Protein AF-A0A1V5R6R6-F1 (afdb_monomer)

Secondary structure (DSSP, 8-state):
---HHHHHHHHHHHHHHHHHHHHS-TTSHHHHHHHHHHHHHHHHHHTTSSSEEEEEETTEEEETTEE--S-HHHHHHHHHHHHHTT--EEEE-TT--HHHHHHHHHHHHS-HHHHHHTT-HHHHS-TTSSEEEEPP---GGG-SPPP----------------GGGTS------------PPPP---------PPPPP-------------------------------

Foldseek 3Di:
DDDLVLVLVLLVLLLQLLVCVLVDPCPPPSNLVSLVSSVVSCQVVQVVPPWWKWFDDPLFIDTPNDTRDPDSVSRSVVNVLCVQLQFRIKIAGPPDDSVNSSLVSVLSNDHNVVCVVCVHQCNSAPPPDRMDTHHDDDPPPPPPPPDDDDDDDDDDDDDPPPPVDVPPDDPPDDDDDDDDDDDDDDPDPDDPPPPDDDPDDPDDDDDDDDDDDDDDDDDDDDDDDDDDD

Radius of gyration: 32.98 Å; Cα contacts (8 Å, |Δi|>4): 202; chains: 1; bounding box: 47×99×92 Å

Mean predicted aligned error: 18.59 Å

Structure (mmCIF, N/CA/C/O backbone):
data_AF-A0A1V5R6R6-F1
#
_entry.id   AF-A0A1V5R6R6-F1
#
loop_
_atom_site.group_PDB
_atom_site.id
_atom_site.type_symbol
_atom_site.label_atom_id
_atom_site.label_alt_id
_atom_site.label_comp_id
_atom_site.label_asym_id
_atom_site.label_entity_id
_atom_site.label_seq_id
_atom_site.pdbx_PDB_ins_code
_atom_site.Cartn_x
_atom_site.Cartn_y
_atom_site.Cartn_z
_atom_site.occupancy
_atom_site.B_iso_or_equiv
_atom_site.auth_seq_id
_atom_site.auth_comp_id
_atom_site.auth_asym_id
_atom_site.auth_atom_id
_atom_site.pdbx_PDB_model_num
ATOM 1 N N . MET A 1 1 ? -14.117 0.750 15.640 1.00 71.25 1 MET A N 1
ATOM 2 C CA . MET A 1 1 ? -14.483 0.659 14.213 1.00 71.25 1 MET A CA 1
ATOM 3 C C . MET A 1 1 ? -13.846 1.848 13.525 1.00 71.25 1 MET A C 1
ATOM 5 O O . MET A 1 1 ? -14.072 2.963 13.986 1.00 71.25 1 MET A O 1
ATOM 9 N N . LEU A 1 2 ? -12.995 1.615 12.527 1.00 85.25 2 LEU A N 1
ATOM 10 C CA . LEU A 1 2 ? -12.256 2.688 11.861 1.00 85.25 2 LEU A CA 1
ATOM 11 C C . LEU A 1 2 ? -13.192 3.633 11.097 1.00 85.25 2 LEU A C 1
ATOM 13 O O . LEU A 1 2 ? -14.168 3.209 10.474 1.00 85.25 2 LEU A O 1
ATOM 17 N N . ASP A 1 3 ? -12.877 4.923 11.153 1.00 88.19 3 ASP A N 1
ATOM 18 C CA . ASP A 1 3 ? -13.583 5.958 10.408 1.00 88.19 3 ASP A CA 1
ATOM 19 C C . ASP A 1 3 ? -13.219 5.916 8.908 1.00 88.19 3 ASP A C 1
ATOM 21 O O . ASP A 1 3 ? -12.055 5.760 8.526 1.00 88.19 3 ASP A O 1
ATOM 25 N N . SER A 1 4 ? -14.224 6.069 8.040 1.00 87.25 4 SER A N 1
ATOM 26 C CA . SER A 1 4 ? -14.059 5.953 6.584 1.00 87.25 4 SER A CA 1
ATOM 27 C C . SER A 1 4 ? -13.239 7.093 5.972 1.00 87.25 4 SER A C 1
ATOM 29 O O . SER A 1 4 ? -12.570 6.886 4.956 1.00 87.25 4 SER A O 1
ATOM 31 N N . LYS A 1 5 ? -13.237 8.284 6.584 1.00 89.88 5 LYS A N 1
ATOM 32 C CA . LYS A 1 5 ? -12.403 9.410 6.147 1.00 89.88 5 LYS A CA 1
ATOM 33 C C . LYS A 1 5 ? -10.935 9.129 6.454 1.00 89.88 5 LYS A C 1
ATOM 35 O O . LYS A 1 5 ? -10.085 9.364 5.599 1.00 89.88 5 LYS A O 1
ATOM 40 N N . SER A 1 6 ? -10.641 8.556 7.618 1.00 91.75 6 SER A N 1
ATOM 41 C CA . SER A 1 6 ? -9.280 8.146 7.974 1.00 91.75 6 SER A CA 1
ATOM 42 C C . SER A 1 6 ? -8.740 7.037 7.061 1.00 91.75 6 SER A C 1
ATOM 44 O O . SER A 1 6 ? -7.600 7.116 6.613 1.00 91.75 6 SER A O 1
ATOM 46 N N . LEU A 1 7 ? -9.570 6.047 6.712 1.00 91.75 7 LEU A N 1
ATOM 47 C CA . LEU A 1 7 ? -9.210 4.999 5.743 1.00 91.75 7 LEU A CA 1
ATOM 48 C C . LEU A 1 7 ? -8.997 5.549 4.327 1.00 91.75 7 LEU A C 1
ATOM 50 O O . LEU A 1 7 ? -8.079 5.129 3.629 1.00 91.75 7 LEU A O 1
ATOM 54 N N . THR A 1 8 ? -9.815 6.513 3.903 1.00 92.25 8 THR A N 1
ATOM 55 C CA . THR A 1 8 ? -9.606 7.197 2.619 1.00 92.25 8 THR A CA 1
ATOM 56 C C . THR A 1 8 ? -8.271 7.941 2.618 1.00 92.25 8 THR A C 1
ATOM 58 O O . THR A 1 8 ? -7.494 7.784 1.680 1.00 92.25 8 THR A O 1
ATOM 61 N N . SER A 1 9 ? -7.976 8.688 3.687 1.00 92.94 9 SER A N 1
ATOM 62 C CA . SER A 1 9 ? -6.706 9.407 3.844 1.00 92.94 9 SER A CA 1
ATOM 63 C C . SER A 1 9 ? -5.507 8.459 3.747 1.00 92.94 9 SER A C 1
ATOM 65 O O . SER A 1 9 ? -4.536 8.757 3.054 1.00 92.94 9 SER A O 1
ATOM 67 N N . LEU A 1 10 ? -5.597 7.267 4.349 1.00 94.06 10 LEU A N 1
ATOM 68 C CA . LEU A 1 10 ? -4.575 6.230 4.200 1.00 94.06 10 LEU A CA 1
ATOM 69 C C . LEU A 1 10 ? -4.355 5.849 2.728 1.00 94.06 10 LEU A C 1
ATOM 71 O O . LEU A 1 10 ? -3.216 5.831 2.267 1.00 94.06 10 LEU A O 1
ATOM 75 N N . VAL A 1 11 ? -5.426 5.564 1.982 1.00 93.38 11 VAL A N 1
ATOM 76 C CA . VAL A 1 11 ? -5.328 5.200 0.557 1.00 93.38 11 VAL A CA 1
ATOM 77 C C . VAL A 1 11 ? -4.710 6.332 -0.268 1.00 93.38 11 VAL A C 1
ATOM 79 O O . VAL A 1 11 ? -3.901 6.075 -1.159 1.00 93.38 11 VAL A O 1
ATOM 82 N N . GLU A 1 12 ? -5.033 7.587 0.040 1.00 93.81 12 GLU A N 1
ATOM 83 C CA . GLU A 1 12 ? -4.418 8.750 -0.605 1.00 93.81 12 GLU A CA 1
ATOM 84 C C . GLU A 1 12 ? -2.915 8.841 -0.327 1.00 93.81 12 GLU A C 1
ATOM 86 O O . GLU A 1 12 ? -2.142 9.073 -1.261 1.00 93.81 12 GLU A O 1
ATOM 91 N N . GLN A 1 13 ? -2.485 8.622 0.921 1.00 94.44 13 GLN A N 1
ATOM 92 C CA . GLN A 1 13 ? -1.060 8.622 1.263 1.00 94.44 13 GLN A CA 1
ATOM 93 C C . GLN A 1 13 ? -0.317 7.460 0.596 1.00 94.44 13 GLN A C 1
ATOM 95 O O . GLN A 1 13 ? 0.754 7.676 0.031 1.00 94.44 13 GLN A O 1
ATOM 100 N N . LEU A 1 14 ? -0.898 6.255 0.582 1.00 93.38 14 LEU A N 1
ATOM 101 C CA . LEU A 1 14 ? -0.326 5.097 -0.115 1.00 93.38 14 LEU A CA 1
ATOM 102 C C . LEU A 1 14 ? -0.170 5.369 -1.614 1.00 93.38 14 LEU A C 1
ATOM 104 O O . LEU A 1 14 ? 0.896 5.136 -2.178 1.00 93.38 14 LEU A O 1
ATOM 108 N N . HIS A 1 15 ? -1.197 5.924 -2.257 1.00 92.88 15 HIS A N 1
ATOM 109 C CA . HIS A 1 15 ? -1.129 6.291 -3.669 1.00 92.88 15 HIS A CA 1
ATOM 110 C C . HIS A 1 15 ? -0.077 7.379 -3.933 1.00 92.88 15 HIS A C 1
ATOM 112 O O . HIS A 1 15 ? 0.674 7.292 -4.905 1.00 92.88 15 HIS A O 1
ATOM 118 N N . ARG A 1 16 ? 0.026 8.396 -3.068 1.00 92.06 16 ARG A N 1
ATOM 119 C CA . ARG A 1 16 ? 1.053 9.439 -3.190 1.00 92.06 16 ARG A CA 1
ATOM 120 C C . ARG A 1 16 ? 2.461 8.860 -3.072 1.00 92.06 16 ARG A C 1
ATOM 122 O O . ARG A 1 16 ? 3.326 9.233 -3.864 1.00 92.06 16 ARG A O 1
ATOM 129 N N . ALA A 1 17 ? 2.674 7.954 -2.122 1.00 92.12 17 ALA A N 1
ATOM 130 C CA . ALA A 1 17 ? 3.939 7.261 -1.939 1.00 92.12 17 ALA A CA 1
ATOM 131 C C . ALA A 1 17 ? 4.289 6.400 -3.158 1.00 92.12 17 ALA A C 1
ATOM 133 O O . ALA A 1 17 ? 5.383 6.547 -3.693 1.00 92.12 17 ALA A O 1
ATOM 134 N N . LEU A 1 18 ? 3.340 5.615 -3.679 1.00 90.19 18 LEU A N 1
ATOM 135 C CA . LEU A 1 18 ? 3.520 4.843 -4.914 1.00 90.19 18 LEU A CA 1
ATOM 136 C C . LEU A 1 18 ? 3.936 5.726 -6.091 1.00 90.19 18 LEU A C 1
ATOM 138 O O . LEU A 1 18 ? 4.915 5.438 -6.775 1.00 90.19 18 LEU A O 1
ATOM 142 N N . LYS A 1 19 ? 3.247 6.854 -6.294 1.00 91.25 19 LYS A N 1
ATOM 143 C CA . LYS A 1 19 ? 3.619 7.808 -7.344 1.00 91.25 19 LYS A CA 1
ATOM 144 C C . LYS A 1 19 ? 5.015 8.385 -7.143 1.00 91.25 19 LYS A C 1
ATOM 146 O O . LYS A 1 19 ? 5.742 8.543 -8.117 1.00 91.25 19 LYS A O 1
ATOM 151 N N . ALA A 1 20 ? 5.387 8.732 -5.913 1.00 88.81 20 ALA A N 1
ATOM 152 C CA . ALA A 1 20 ? 6.718 9.259 -5.635 1.00 88.81 20 ALA A CA 1
ATOM 153 C C . ALA A 1 20 ? 7.801 8.218 -5.964 1.00 88.81 20 ALA A C 1
ATOM 155 O O . ALA A 1 20 ? 8.751 8.544 -6.667 1.00 88.81 20 ALA A O 1
ATOM 156 N N . GLN A 1 21 ? 7.595 6.962 -5.565 1.00 86.12 21 GLN A N 1
ATOM 157 C CA . GLN A 1 21 ? 8.506 5.847 -5.849 1.00 86.12 21 GLN A CA 1
ATOM 158 C C . GLN A 1 21 ? 8.587 5.504 -7.347 1.00 86.12 21 GLN A C 1
ATOM 160 O O . GLN A 1 21 ? 9.616 5.037 -7.820 1.00 86.12 21 GLN A O 1
ATOM 165 N N . ALA A 1 22 ? 7.526 5.763 -8.117 1.00 85.69 22 ALA A N 1
ATOM 166 C CA . ALA A 1 22 ? 7.535 5.580 -9.569 1.00 85.69 22 ALA A CA 1
ATOM 167 C C . ALA A 1 22 ? 8.296 6.691 -10.322 1.00 85.69 22 ALA A C 1
ATOM 169 O O . ALA A 1 22 ? 8.787 6.462 -11.427 1.00 85.69 22 ALA A O 1
ATOM 170 N N . HIS A 1 23 ? 8.365 7.903 -9.760 1.00 86.19 23 HIS A N 1
ATOM 171 C CA . HIS A 1 23 ? 8.975 9.068 -10.414 1.00 86.19 23 HIS A CA 1
ATOM 172 C C . HIS A 1 23 ? 10.391 9.386 -9.933 1.00 86.19 23 HIS A C 1
ATOM 174 O O . HIS A 1 23 ? 11.154 10.010 -10.669 1.00 86.19 23 HIS A O 1
ATOM 180 N N . TYR A 1 24 ? 10.739 8.984 -8.715 1.00 87.06 24 TYR A N 1
ATOM 181 C CA . TYR A 1 24 ? 12.021 9.283 -8.093 1.00 87.06 24 TYR A CA 1
ATOM 182 C C . TYR A 1 24 ? 12.670 8.012 -7.550 1.00 87.06 24 TYR A C 1
ATOM 184 O O . TYR A 1 24 ? 11.992 7.037 -7.241 1.00 87.06 24 TYR A O 1
ATOM 192 N N . ALA A 1 25 ? 13.992 8.046 -7.376 1.00 83.19 25 ALA A N 1
ATOM 193 C CA . ALA A 1 25 ? 14.711 6.992 -6.666 1.00 83.19 25 ALA A CA 1
ATOM 194 C C . ALA A 1 25 ? 14.216 6.850 -5.212 1.00 83.19 25 ALA A C 1
ATOM 196 O O . ALA A 1 25 ? 13.649 7.791 -4.644 1.00 83.19 25 ALA A O 1
ATOM 197 N N . GLN A 1 26 ? 14.460 5.689 -4.596 1.00 78.38 26 GLN A N 1
ATOM 198 C CA . GLN A 1 26 ? 13.980 5.393 -3.240 1.00 78.38 26 GLN A CA 1
ATOM 199 C C . GLN A 1 26 ? 14.546 6.360 -2.186 1.00 78.38 26 GLN A C 1
ATOM 201 O O . GLN A 1 26 ? 13.807 6.788 -1.302 1.00 78.38 26 GLN A O 1
ATOM 206 N N . ASP A 1 27 ? 15.805 6.780 -2.337 1.00 82.81 27 ASP A N 1
ATOM 207 C CA . ASP A 1 27 ? 16.486 7.732 -1.444 1.00 82.81 27 ASP A CA 1
ATOM 208 C C . ASP A 1 27 ? 16.107 9.201 -1.688 1.00 82.81 27 ASP A C 1
ATOM 210 O O . ASP A 1 27 ? 16.579 10.106 -0.997 1.00 82.81 27 ASP A O 1
ATOM 214 N N . HIS A 1 28 ? 15.269 9.480 -2.690 1.00 88.69 28 HIS A N 1
ATOM 215 C CA . HIS A 1 28 ? 14.864 10.848 -2.973 1.00 88.69 28 HIS A CA 1
ATOM 216 C C . HIS A 1 28 ? 13.987 11.385 -1.828 1.00 88.69 28 HIS A C 1
ATOM 218 O O . HIS A 1 28 ? 13.038 10.708 -1.418 1.00 88.69 28 HIS A O 1
ATOM 224 N N . PRO A 1 29 ? 14.206 12.626 -1.347 1.00 88.56 29 PRO A N 1
ATOM 225 C CA . PRO A 1 29 ? 13.494 13.167 -0.187 1.00 88.56 29 PRO A CA 1
ATOM 226 C C . PRO A 1 29 ? 11.970 13.122 -0.342 1.00 88.56 29 PRO A C 1
ATOM 228 O O . PRO A 1 29 ? 11.254 12.893 0.625 1.00 88.56 29 PRO A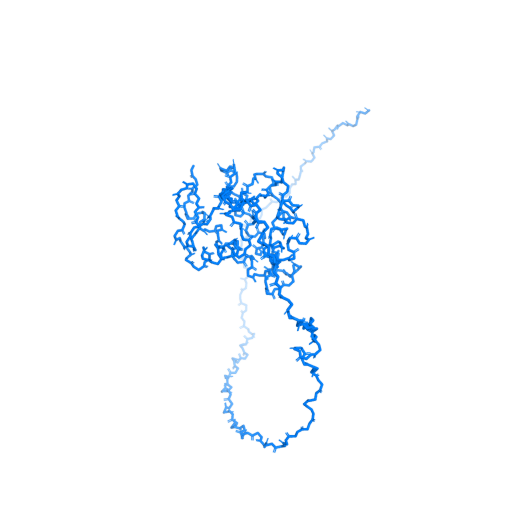 O 1
ATOM 231 N N . GLN A 1 30 ? 11.457 13.283 -1.564 1.00 89.31 30 GLN A N 1
ATOM 232 C CA . GLN A 1 30 ? 10.020 13.193 -1.832 1.00 89.31 30 GLN A CA 1
ATOM 233 C C . GLN A 1 30 ? 9.456 11.769 -1.687 1.00 89.31 30 GLN A C 1
ATOM 235 O O . GLN A 1 30 ? 8.318 11.614 -1.237 1.00 89.31 30 GLN A O 1
ATOM 240 N N . SER A 1 31 ? 10.230 10.745 -2.053 1.00 88.31 31 SER A N 1
ATOM 241 C CA . SER A 1 31 ? 9.862 9.334 -1.884 1.00 88.31 31 SER A CA 1
ATOM 242 C C . SER A 1 31 ? 9.840 8.962 -0.408 1.00 88.31 31 SER A C 1
ATOM 244 O O . SER A 1 31 ? 8.848 8.407 0.065 1.00 88.31 31 SER A O 1
ATOM 246 N N . VAL A 1 32 ? 10.881 9.365 0.327 1.00 89.69 32 VAL A N 1
ATOM 247 C CA . VAL A 1 32 ? 10.998 9.152 1.775 1.00 89.69 32 VAL A CA 1
ATOM 248 C C . VAL A 1 32 ? 9.852 9.837 2.517 1.00 89.69 32 VAL A C 1
ATOM 250 O O . VAL A 1 32 ? 9.087 9.162 3.197 1.00 89.69 32 VAL A O 1
ATOM 253 N N . GLN A 1 33 ? 9.636 11.139 2.302 1.00 92.50 33 GLN A N 1
ATOM 254 C CA . GLN A 1 33 ? 8.571 11.887 2.986 1.00 92.50 33 GLN A CA 1
ATOM 255 C C . GLN A 1 33 ? 7.171 11.332 2.693 1.00 92.50 33 GLN A C 1
ATOM 257 O O . GLN A 1 33 ? 6.314 11.298 3.575 1.00 92.50 33 GLN A O 1
ATOM 262 N N . SER A 1 34 ? 6.914 10.897 1.455 1.00 92.00 34 SER A N 1
ATOM 263 C CA . SER A 1 34 ? 5.609 10.328 1.099 1.00 92.00 34 SER A CA 1
ATOM 264 C C . SER A 1 34 ? 5.401 8.955 1.747 1.00 92.00 34 SER A C 1
ATOM 266 O O . SER A 1 34 ? 4.303 8.668 2.223 1.00 92.00 34 SER A O 1
ATOM 268 N N . ALA A 1 35 ? 6.447 8.124 1.808 1.00 92.12 35 ALA A N 1
ATOM 269 C CA . ALA A 1 35 ? 6.406 6.841 2.502 1.00 92.12 35 ALA A CA 1
ATOM 270 C C . ALA A 1 35 ? 6.231 7.021 4.020 1.00 92.12 35 ALA A C 1
ATOM 272 O O . ALA A 1 35 ? 5.391 6.354 4.617 1.00 92.12 35 ALA A O 1
ATOM 273 N N . GLU A 1 36 ? 6.939 7.968 4.638 1.00 94.06 36 GLU A N 1
ATOM 274 C CA . GLU A 1 36 ? 6.791 8.294 6.062 1.00 94.06 36 GLU A CA 1
ATOM 275 C C . GLU A 1 36 ? 5.384 8.802 6.396 1.00 94.06 36 GLU A C 1
ATOM 277 O O . GLU A 1 36 ? 4.799 8.391 7.397 1.00 94.06 36 GLU A O 1
ATOM 282 N N . ALA A 1 37 ? 4.795 9.647 5.545 1.00 94.50 37 ALA A N 1
ATOM 283 C CA . ALA A 1 37 ? 3.423 10.115 5.731 1.00 94.50 37 ALA A CA 1
ATOM 284 C C . ALA A 1 37 ? 2.409 8.957 5.693 1.00 94.50 37 ALA A C 1
ATOM 286 O O . ALA A 1 37 ? 1.503 8.892 6.530 1.00 94.50 37 ALA A O 1
ATOM 287 N N . ALA A 1 38 ? 2.583 8.017 4.759 1.00 95.00 38 ALA A N 1
ATOM 288 C CA . ALA A 1 38 ? 1.769 6.808 4.692 1.00 95.00 38 ALA A CA 1
ATOM 289 C C . ALA A 1 38 ? 1.971 5.918 5.929 1.00 95.00 38 ALA A C 1
ATOM 291 O O . ALA A 1 38 ? 0.989 5.472 6.522 1.00 95.00 38 ALA A O 1
ATOM 292 N N . LEU A 1 39 ? 3.218 5.730 6.369 1.00 95.56 39 LEU A N 1
ATOM 293 C CA . LEU A 1 39 ? 3.567 4.962 7.563 1.00 95.56 39 LEU A CA 1
ATOM 294 C C . LEU A 1 39 ? 2.928 5.538 8.830 1.00 95.56 39 LEU A C 1
ATOM 296 O O . LEU A 1 39 ? 2.341 4.798 9.616 1.00 95.56 39 LEU A O 1
ATOM 300 N N . LEU A 1 40 ? 3.021 6.854 9.033 1.00 95.56 40 LEU A N 1
ATOM 301 C CA . LEU A 1 40 ? 2.427 7.536 10.184 1.00 95.56 40 LEU A CA 1
ATOM 302 C C . LEU A 1 40 ? 0.906 7.374 10.202 1.00 95.56 40 LEU A C 1
ATOM 304 O O . LEU A 1 40 ? 0.331 7.059 11.246 1.00 95.56 40 LEU A O 1
ATOM 308 N N . CYS A 1 41 ? 0.258 7.540 9.045 1.00 94.81 41 CYS A N 1
ATOM 309 C CA . CYS A 1 41 ? -1.180 7.328 8.909 1.00 94.81 41 CYS A CA 1
ATOM 310 C C . CYS A 1 41 ? -1.560 5.877 9.241 1.00 94.81 41 CYS A C 1
ATOM 312 O O . CYS A 1 41 ? -2.470 5.638 10.036 1.00 94.81 41 CYS A O 1
ATOM 314 N N . LEU A 1 42 ? -0.816 4.910 8.702 1.00 95.12 42 LEU A N 1
ATOM 315 C CA . LEU A 1 42 ? -1.046 3.492 8.942 1.00 95.12 42 LEU A CA 1
ATOM 316 C C . LEU A 1 42 ? -0.862 3.128 10.421 1.00 95.12 42 LEU A C 1
ATOM 318 O O . LEU A 1 42 ? -1.734 2.486 10.996 1.00 95.12 42 LEU A O 1
ATOM 322 N N . LYS A 1 43 ? 0.217 3.587 11.068 1.00 95.56 43 LYS A N 1
ATOM 323 C CA . LYS A 1 43 ? 0.476 3.357 12.501 1.00 95.56 43 LYS A CA 1
ATOM 324 C C . LYS A 1 43 ? -0.639 3.912 13.385 1.00 95.56 43 LYS A C 1
ATOM 326 O O . LYS A 1 43 ? -1.075 3.233 14.313 1.00 95.56 43 LYS A O 1
ATOM 331 N N . ALA A 1 44 ? -1.135 5.112 13.080 1.00 94.81 44 ALA A N 1
ATOM 332 C CA . ALA A 1 44 ? -2.238 5.720 13.821 1.00 94.81 44 ALA A CA 1
ATOM 333 C C . ALA A 1 44 ? -3.544 4.912 13.709 1.00 94.81 44 ALA A C 1
ATOM 335 O O . ALA A 1 44 ? -4.332 4.870 14.656 1.00 94.81 44 ALA A O 1
ATOM 336 N N . LEU A 1 45 ? -3.778 4.259 12.568 1.00 94.94 45 LEU A N 1
ATOM 337 C CA . LEU A 1 45 ? -4.932 3.381 12.375 1.00 94.94 45 LEU A CA 1
ATOM 338 C C . LEU A 1 45 ? -4.713 2.001 13.005 1.00 94.94 45 LEU A C 1
ATOM 340 O O . LEU A 1 45 ? -5.622 1.485 13.649 1.00 94.94 45 LEU A O 1
ATOM 344 N N . LEU A 1 46 ? -3.505 1.441 12.900 1.00 95.00 46 LEU A N 1
ATOM 345 C CA . LEU A 1 46 ? -3.150 0.139 13.476 1.00 95.00 46 LEU A CA 1
ATOM 346 C C . LEU A 1 46 ? -3.212 0.137 15.006 1.00 95.00 46 LEU A C 1
ATOM 348 O O . LEU A 1 46 ? -3.508 -0.891 15.609 1.00 95.00 46 LEU A O 1
ATOM 352 N N . ALA A 1 47 ? -2.982 1.293 15.634 1.00 93.69 47 ALA A N 1
ATOM 353 C CA . ALA A 1 47 ? -3.185 1.481 17.068 1.00 93.69 47 ALA A CA 1
ATOM 354 C C . ALA A 1 47 ? -4.664 1.362 17.492 1.00 93.69 47 ALA A C 1
ATOM 356 O O . ALA A 1 47 ? -4.945 1.089 18.656 1.00 93.69 47 ALA A O 1
ATOM 357 N N . GLN A 1 48 ? -5.606 1.576 16.568 1.00 93.38 48 GLN A N 1
ATOM 358 C CA . GLN A 1 48 ? -7.046 1.468 16.820 1.00 93.38 48 GLN A CA 1
ATOM 359 C C . GLN A 1 48 ? -7.592 0.088 16.443 1.00 93.38 48 GLN A C 1
ATOM 361 O O . GLN A 1 48 ? -8.466 -0.440 17.129 1.00 93.38 48 GLN A O 1
ATOM 366 N N . GLU A 1 49 ? -7.109 -0.483 15.339 1.00 92.50 49 GLU A N 1
ATOM 367 C CA . GLU A 1 49 ? -7.548 -1.772 14.812 1.00 92.50 49 GLU A CA 1
ATOM 368 C C . GLU A 1 49 ? -6.385 -2.451 14.084 1.00 92.50 49 GLU A C 1
ATOM 370 O O . GLU A 1 49 ? -5.812 -1.888 13.155 1.00 92.50 49 GLU A O 1
ATOM 375 N N . SER A 1 50 ? -6.048 -3.676 14.489 1.00 91.81 50 SER A N 1
ATOM 376 C CA . SER A 1 50 ? -5.031 -4.496 13.832 1.00 91.81 50 SER A CA 1
ATOM 377 C C . SER A 1 50 ? -5.546 -5.934 13.698 1.00 91.81 50 SER A C 1
ATOM 379 O O . SER A 1 50 ? -5.944 -6.518 14.709 1.00 91.81 50 SER A O 1
ATOM 381 N N . PRO A 1 51 ? -5.507 -6.543 12.500 1.00 93.19 51 PRO A N 1
ATOM 382 C CA . PRO A 1 51 ? -4.963 -5.995 11.257 1.00 93.19 51 PRO A CA 1
ATOM 383 C C . PRO A 1 51 ? -5.915 -5.036 10.527 1.00 93.19 51 PRO A C 1
ATOM 385 O O . PRO A 1 51 ? -7.134 -5.172 10.610 1.00 93.19 51 PRO A O 1
ATOM 388 N N . ILE A 1 52 ? -5.351 -4.129 9.728 1.00 94.31 52 ILE A N 1
ATOM 389 C CA . ILE A 1 52 ? -6.098 -3.369 8.716 1.00 94.31 52 ILE A CA 1
ATOM 390 C C . ILE A 1 52 ? -6.030 -4.139 7.409 1.00 94.31 52 ILE A C 1
ATOM 392 O O . ILE A 1 52 ? -4.947 -4.339 6.863 1.00 94.31 52 ILE A O 1
ATOM 396 N N . ILE A 1 53 ? -7.187 -4.542 6.892 1.00 94.69 53 ILE A N 1
ATOM 397 C CA . ILE A 1 53 ? -7.285 -5.310 5.651 1.00 94.69 53 ILE A CA 1
ATOM 398 C C . ILE A 1 53 ? -7.906 -4.438 4.564 1.00 94.69 53 ILE A C 1
ATOM 400 O O . ILE A 1 53 ? -9.065 -4.036 4.671 1.00 94.69 53 ILE A O 1
ATOM 404 N N . LEU A 1 54 ? -7.133 -4.172 3.515 1.00 94.19 54 LEU A N 1
ATOM 405 C CA . LEU A 1 54 ? -7.581 -3.485 2.311 1.00 94.19 54 LEU A CA 1
ATOM 406 C C . LEU A 1 54 ? -7.703 -4.507 1.186 1.00 94.19 54 LEU A C 1
ATOM 408 O O . LEU A 1 54 ? -6.704 -5.068 0.746 1.00 94.19 54 LEU A O 1
ATOM 412 N N . THR A 1 55 ? -8.915 -4.745 0.706 1.00 94.69 55 THR A N 1
ATOM 413 C CA . THR A 1 55 ? -9.150 -5.561 -0.490 1.00 94.69 55 THR A CA 1
ATOM 414 C C . THR A 1 55 ? -9.542 -4.676 -1.654 1.00 94.69 55 THR A C 1
ATOM 416 O O . THR A 1 55 ? -9.910 -3.513 -1.474 1.00 94.69 55 THR A O 1
ATOM 419 N N . HIS A 1 56 ? -9.473 -5.209 -2.867 1.00 92.88 56 HIS A N 1
ATOM 420 C CA . HIS A 1 56 ? -10.020 -4.521 -4.027 1.00 92.88 56 HIS A CA 1
ATOM 421 C C . HIS A 1 56 ? -11.082 -5.362 -4.727 1.00 92.88 56 HIS A C 1
ATOM 423 O O . HIS A 1 56 ? -11.111 -6.588 -4.640 1.00 92.88 56 HIS A O 1
ATOM 429 N N . SER A 1 57 ? -12.015 -4.675 -5.374 1.00 89.69 57 SER A N 1
ATOM 430 C CA . SER A 1 57 ? -13.010 -5.288 -6.244 1.00 89.69 57 SER A CA 1
ATOM 431 C C . SER A 1 57 ? -13.530 -4.246 -7.221 1.00 89.69 57 SER A C 1
ATOM 433 O O . SER A 1 57 ? -13.897 -3.142 -6.808 1.00 89.69 57 SER A O 1
ATOM 435 N N . ARG A 1 58 ? -13.578 -4.591 -8.515 1.00 85.19 58 ARG A N 1
ATOM 436 C CA . ARG A 1 58 ? -14.096 -3.727 -9.594 1.00 85.19 58 ARG A CA 1
ATOM 437 C C . ARG A 1 58 ? -13.439 -2.335 -9.620 1.00 85.19 58 ARG A C 1
ATOM 439 O O . ARG A 1 58 ? -14.128 -1.325 -9.762 1.00 85.19 58 ARG A O 1
ATOM 446 N N . GLY A 1 59 ? -12.119 -2.270 -9.425 1.00 85.44 59 GLY A N 1
ATOM 447 C CA . GLY A 1 59 ? -11.367 -1.007 -9.409 1.00 85.44 59 GLY A CA 1
ATOM 448 C C . GLY A 1 59 ? -11.665 -0.099 -8.207 1.00 85.44 59 GLY A C 1
ATOM 449 O O . GLY A 1 59 ? -11.420 1.106 -8.264 1.00 85.44 59 GLY A O 1
ATOM 450 N N . ARG A 1 60 ? -12.234 -0.643 -7.127 1.00 89.38 60 ARG A N 1
ATOM 451 C CA . ARG A 1 60 ? -12.496 0.059 -5.863 1.00 89.38 60 ARG A CA 1
ATOM 452 C C . ARG A 1 60 ? -11.806 -0.656 -4.713 1.00 89.38 60 ARG A C 1
ATOM 454 O O . ARG A 1 60 ? -11.643 -1.872 -4.759 1.00 89.38 60 ARG A O 1
ATOM 461 N N . VAL A 1 61 ? -11.448 0.098 -3.677 1.00 91.88 61 VAL A N 1
ATOM 462 C CA . VAL A 1 61 ? -10.846 -0.433 -2.447 1.00 91.88 61 VAL A CA 1
ATOM 463 C C . VAL A 1 61 ? -11.922 -0.585 -1.378 1.00 91.88 61 VAL A C 1
ATOM 465 O O . VAL A 1 61 ? -12.800 0.270 -1.238 1.00 91.88 61 VAL A O 1
ATOM 468 N N . TRP A 1 62 ? -11.838 -1.678 -0.631 1.00 92.88 62 TRP A N 1
ATOM 469 C CA . TRP A 1 62 ? -12.781 -2.076 0.399 1.00 92.88 62 TRP A CA 1
ATOM 470 C C . TRP A 1 62 ? -12.049 -2.360 1.713 1.00 92.88 62 TRP A C 1
ATOM 472 O O . TRP A 1 62 ? -10.930 -2.868 1.718 1.00 92.88 62 TRP A O 1
ATOM 482 N N . HIS A 1 63 ? -12.703 -2.066 2.836 1.00 92.12 63 HIS A N 1
ATOM 483 C CA . HIS A 1 63 ? -12.270 -2.437 4.187 1.00 92.12 63 HIS A CA 1
ATOM 484 C C . HIS A 1 63 ? -13.491 -2.898 4.985 1.00 92.12 63 HIS A C 1
ATOM 486 O O . HIS A 1 63 ? -14.532 -2.243 4.958 1.00 92.12 63 HIS A O 1
ATOM 492 N N . GLY A 1 64 ? -13.406 -4.057 5.646 1.00 86.88 64 GLY A N 1
ATOM 493 C CA .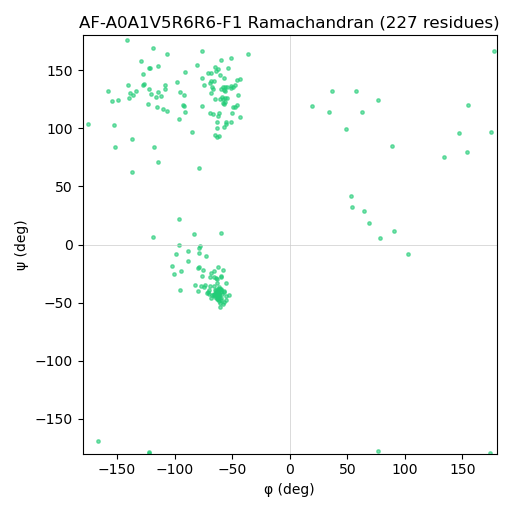 GLY A 1 64 ? -14.496 -4.570 6.490 1.00 86.88 64 GLY A CA 1
ATOM 494 C C . GLY A 1 64 ? -15.861 -4.674 5.786 1.00 86.88 64 GLY A C 1
ATOM 495 O O . GLY A 1 64 ? -16.894 -4.434 6.409 1.00 86.88 64 GLY A O 1
ATOM 496 N N . GLY A 1 65 ? -15.879 -4.956 4.476 1.00 85.69 65 GLY A N 1
ATOM 497 C CA . GLY A 1 65 ? -17.102 -5.019 3.661 1.00 85.69 65 GLY A CA 1
ATOM 498 C C . GLY A 1 65 ? -17.680 -3.660 3.237 1.00 85.69 65 GLY A C 1
ATOM 499 O O . GLY A 1 65 ? -18.751 -3.615 2.636 1.00 85.69 65 GLY A O 1
ATOM 500 N N . ARG A 1 66 ? -16.988 -2.552 3.520 1.00 88.75 66 ARG A N 1
ATOM 501 C CA . ARG A 1 66 ? -17.372 -1.194 3.115 1.00 88.75 66 ARG A CA 1
ATOM 502 C C . ARG A 1 66 ? -16.450 -0.673 2.022 1.00 88.75 66 ARG A C 1
ATOM 504 O O . ARG A 1 66 ? -15.236 -0.840 2.103 1.00 88.75 66 ARG A O 1
ATOM 511 N N . MET A 1 67 ? -17.034 -0.024 1.021 1.00 89.94 67 MET A N 1
ATOM 512 C CA . MET A 1 67 ? -16.291 0.652 -0.040 1.00 89.94 67 MET A CA 1
ATOM 513 C C . MET A 1 67 ? -15.721 1.979 0.474 1.00 89.94 67 MET A C 1
ATOM 515 O O . MET A 1 67 ? -16.355 2.666 1.275 1.00 89.94 67 MET A O 1
ATOM 519 N N . LEU A 1 68 ? -14.516 2.330 0.023 1.00 89.69 68 LEU A N 1
ATOM 520 C CA . LEU A 1 68 ? -13.887 3.617 0.313 1.00 89.69 68 LEU A CA 1
ATOM 521 C C . LEU A 1 68 ? -14.146 4.589 -0.850 1.00 89.69 68 LEU A C 1
ATOM 523 O O . LEU A 1 68 ? -13.574 4.437 -1.927 1.00 89.69 68 LEU A O 1
ATOM 527 N N . ASP A 1 69 ? -15.005 5.586 -0.633 1.00 79.88 69 ASP A N 1
ATOM 528 C CA . ASP A 1 69 ? -15.487 6.498 -1.688 1.00 79.88 69 ASP A CA 1
ATOM 529 C C . ASP A 1 69 ? -14.770 7.859 -1.755 1.00 79.88 69 ASP A C 1
ATOM 531 O O . ASP A 1 69 ? -14.990 8.630 -2.688 1.00 79.88 69 ASP A O 1
ATOM 535 N N . GLY A 1 70 ? -13.908 8.196 -0.792 1.00 72.25 70 GLY A N 1
ATOM 536 C CA . GLY A 1 70 ? -13.439 9.579 -0.634 1.00 72.25 70 GLY A CA 1
ATOM 537 C C . GLY A 1 70 ? -12.339 10.042 -1.603 1.00 72.25 70 GLY A C 1
ATOM 538 O O . GLY A 1 70 ? -12.029 11.228 -1.621 1.00 72.25 70 GLY A O 1
ATOM 539 N N . ALA A 1 71 ? -11.773 9.151 -2.428 1.00 74.69 71 ALA A N 1
ATOM 540 C CA . ALA A 1 71 ? -10.709 9.489 -3.378 1.00 74.69 71 ALA A CA 1
ATOM 541 C C . ALA A 1 71 ? -10.734 8.556 -4.606 1.00 74.69 71 ALA A C 1
ATOM 543 O O . ALA A 1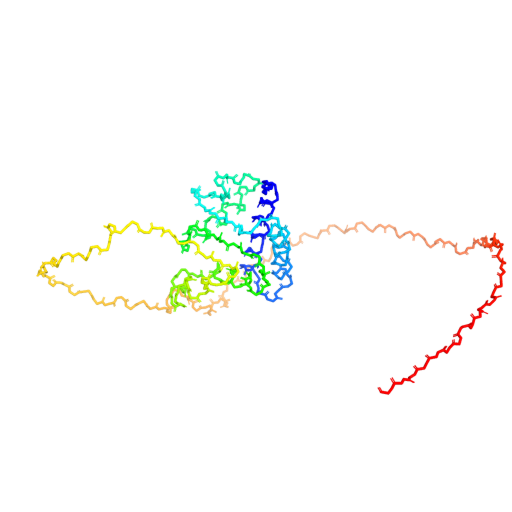 71 ? -9.997 7.564 -4.645 1.00 74.69 71 ALA A O 1
ATOM 544 N N . PRO A 1 72 ? -11.563 8.829 -5.634 1.00 80.62 72 PRO A N 1
ATOM 545 C CA . PRO A 1 72 ? -11.766 7.900 -6.746 1.00 80.62 72 PRO A CA 1
ATOM 546 C C . PRO A 1 72 ? -10.467 7.603 -7.501 1.00 80.62 72 PRO A C 1
ATOM 548 O O . PRO A 1 72 ? -10.223 6.451 -7.833 1.00 80.62 72 PRO A O 1
ATOM 551 N N . ASN A 1 73 ? -9.600 8.602 -7.695 1.00 87.69 73 ASN A N 1
ATOM 552 C CA . ASN A 1 73 ? -8.335 8.410 -8.407 1.00 87.69 73 ASN A CA 1
ATOM 553 C C . ASN A 1 73 ? -7.343 7.564 -7.595 1.00 87.69 73 ASN A C 1
ATOM 555 O O . ASN A 1 73 ? -6.682 6.696 -8.151 1.00 87.69 73 ASN A O 1
ATOM 559 N N . ALA A 1 74 ? -7.237 7.807 -6.284 1.00 88.44 74 ALA A N 1
ATOM 560 C CA . ALA A 1 74 ? -6.299 7.083 -5.425 1.00 88.44 74 ALA A CA 1
ATOM 561 C C . ALA A 1 74 ? -6.736 5.635 -5.184 1.00 88.44 74 ALA A C 1
ATOM 563 O O . ALA A 1 74 ? -5.923 4.718 -5.262 1.00 88.44 74 ALA A O 1
ATOM 564 N N . THR A 1 75 ? -8.033 5.427 -4.952 1.00 89.75 75 THR A N 1
ATOM 565 C CA . THR A 1 75 ? -8.618 4.091 -4.778 1.00 89.75 75 THR A CA 1
ATOM 566 C C . THR A 1 75 ? -8.523 3.265 -6.057 1.00 89.75 75 THR A C 1
ATOM 568 O O . THR A 1 75 ? -8.140 2.103 -5.989 1.00 89.75 75 THR A O 1
ATOM 571 N N . GLN A 1 76 ? -8.795 3.855 -7.225 1.00 92.06 76 GLN A N 1
ATOM 572 C CA . GLN A 1 76 ? -8.639 3.168 -8.511 1.00 92.06 76 GLN A CA 1
ATOM 573 C C . GLN A 1 76 ? -7.182 2.838 -8.820 1.00 92.06 76 GLN A C 1
ATOM 575 O O . GLN A 1 76 ? -6.905 1.728 -9.261 1.00 92.06 76 GLN A O 1
ATOM 580 N N . ALA A 1 77 ? -6.256 3.770 -8.576 1.00 90.69 77 ALA A N 1
ATOM 581 C CA . ALA A 1 77 ? -4.835 3.529 -8.799 1.00 90.69 77 ALA A CA 1
ATOM 582 C C . ALA A 1 77 ? -4.324 2.384 -7.917 1.00 90.69 77 ALA A C 1
ATOM 584 O O . ALA A 1 77 ? -3.736 1.442 -8.432 1.00 90.69 77 ALA A O 1
ATOM 585 N N . LEU A 1 78 ? -4.624 2.406 -6.614 1.00 90.88 78 LEU A N 1
ATOM 586 C CA . LEU A 1 78 ? -4.223 1.324 -5.715 1.00 90.88 78 LEU A CA 1
ATOM 587 C C . LEU A 1 78 ? -4.869 -0.014 -6.104 1.00 90.88 78 LEU A C 1
ATOM 589 O O . LEU A 1 78 ? -4.181 -1.027 -6.150 1.00 90.88 78 LEU A O 1
ATOM 593 N N . ALA A 1 79 ? -6.169 -0.028 -6.417 1.00 92.31 79 ALA A N 1
ATOM 594 C CA . ALA A 1 79 ? -6.853 -1.240 -6.867 1.00 92.31 79 ALA A CA 1
ATOM 595 C C . ALA A 1 79 ? -6.222 -1.811 -8.146 1.00 92.31 79 ALA A C 1
ATOM 597 O O . ALA A 1 79 ? -6.034 -3.019 -8.246 1.00 92.31 79 ALA A O 1
ATOM 598 N N . ARG A 1 80 ? -5.844 -0.945 -9.090 1.00 92.06 80 ARG A N 1
ATOM 599 C CA . ARG A 1 80 ? -5.166 -1.340 -10.324 1.00 92.06 80 ARG A CA 1
ATOM 600 C C . ARG A 1 80 ? -3.799 -1.967 -10.057 1.00 92.06 80 ARG A C 1
ATOM 602 O O . ARG A 1 80 ? -3.524 -3.021 -10.616 1.00 92.06 80 ARG A O 1
ATOM 609 N N . GLU A 1 81 ? -2.974 -1.369 -9.198 1.00 91.50 81 GLU A N 1
ATOM 610 C CA . GLU A 1 81 ? -1.660 -1.934 -8.857 1.00 91.50 81 GLU A CA 1
ATOM 611 C C . GLU A 1 81 ? -1.789 -3.339 -8.240 1.00 91.50 81 GLU A C 1
ATOM 613 O O . GLU A 1 81 ? -1.021 -4.244 -8.563 1.00 91.50 81 GLU A O 1
ATOM 618 N N . LEU A 1 82 ? -2.798 -3.551 -7.389 1.00 92.06 82 LEU A N 1
ATOM 619 C CA . LEU A 1 82 ? -3.082 -4.868 -6.813 1.00 92.06 82 LEU A CA 1
ATOM 620 C C . LEU A 1 82 ? -3.573 -5.865 -7.874 1.00 92.06 82 LEU A C 1
ATOM 622 O O . LEU A 1 82 ? -3.125 -7.011 -7.896 1.00 92.06 82 LEU A O 1
ATOM 626 N N . GLU A 1 83 ? -4.463 -5.437 -8.769 1.00 91.25 83 GLU A N 1
ATOM 627 C CA . GLU 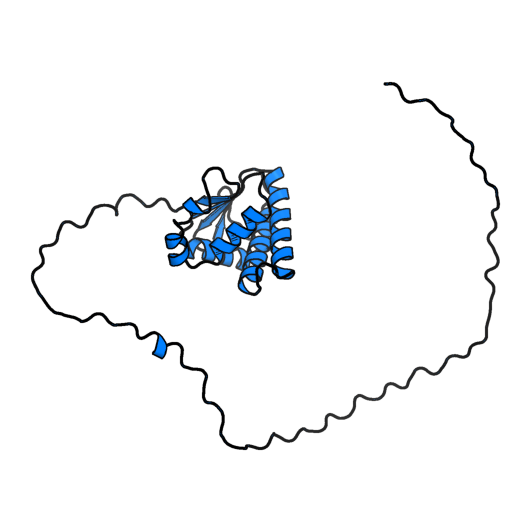A 1 83 ? -5.009 -6.270 -9.845 1.00 91.25 83 GLU A CA 1
ATOM 628 C C . GLU A 1 83 ? -3.934 -6.700 -10.852 1.00 91.25 83 GLU A C 1
ATOM 630 O O . GLU A 1 83 ? -3.843 -7.882 -11.179 1.00 91.25 83 GLU A O 1
ATOM 635 N N . GLU A 1 84 ? -3.068 -5.778 -11.284 1.00 90.25 84 GLU A N 1
ATOM 636 C CA . GLU A 1 84 ? -1.972 -6.055 -12.222 1.00 90.25 84 GLU A CA 1
ATOM 637 C C . GLU A 1 84 ? -0.994 -7.110 -11.681 1.00 90.25 84 GLU A C 1
ATOM 639 O O . GLU A 1 84 ? -0.367 -7.831 -12.458 1.00 90.25 84 GLU A O 1
ATOM 644 N N . ARG A 1 85 ? -0.885 -7.233 -10.354 1.00 89.62 85 ARG A N 1
ATOM 645 C CA . ARG A 1 85 ? -0.039 -8.220 -9.661 1.00 89.62 85 ARG A CA 1
ATOM 646 C C . ARG A 1 85 ? -0.784 -9.482 -9.244 1.00 89.62 85 ARG A C 1
ATOM 648 O O . ARG A 1 85 ? -0.178 -10.378 -8.664 1.00 89.62 85 ARG A O 1
ATOM 655 N N . GLY A 1 86 ? -2.083 -9.563 -9.524 1.00 88.31 86 GLY A N 1
ATOM 656 C CA . GLY A 1 86 ? -2.916 -10.685 -9.107 1.00 88.31 86 GLY A CA 1
ATOM 657 C C . GLY A 1 86 ? -3.055 -10.791 -7.588 1.00 88.31 86 GLY A C 1
ATOM 658 O O . GLY A 1 86 ? -3.206 -11.890 -7.069 1.00 88.31 86 GLY A O 1
ATOM 659 N N . TRP A 1 87 ? -2.979 -9.681 -6.852 1.00 92.56 87 TRP A N 1
ATOM 660 C CA . TRP A 1 87 ? -3.195 -9.645 -5.404 1.00 92.56 87 TRP A CA 1
ATOM 661 C C . TRP A 1 87 ? -4.645 -9.263 -5.137 1.00 92.56 87 TRP A C 1
ATOM 663 O O . TRP A 1 87 ? -5.118 -8.284 -5.688 1.00 92.56 87 TRP A O 1
ATOM 673 N N . SER A 1 88 ? -5.366 -9.983 -4.282 1.00 92.06 88 SER A N 1
ATOM 674 C CA . SER A 1 88 ? -6.736 -9.630 -3.862 1.00 92.06 88 SER A CA 1
ATOM 675 C C . SER A 1 88 ? -6.789 -8.533 -2.799 1.00 92.06 88 SER A C 1
ATOM 677 O O . SER A 1 88 ? -7.824 -7.893 -2.601 1.00 92.06 88 SER A O 1
ATOM 679 N N . GLY A 1 89 ? -5.684 -8.307 -2.092 1.00 93.06 89 GLY A N 1
ATOM 680 C CA . GLY A 1 89 ? -5.618 -7.297 -1.049 1.00 93.06 89 GLY A CA 1
ATOM 681 C C . GLY A 1 89 ? -4.308 -7.301 -0.279 1.00 93.06 89 GLY A C 1
ATOM 682 O O . GLY A 1 89 ? -3.413 -8.106 -0.531 1.00 93.06 89 GLY A O 1
ATOM 683 N N . LEU A 1 90 ? -4.235 -6.396 0.687 1.00 94.94 90 LEU A N 1
ATOM 684 C CA . LEU A 1 90 ? -3.134 -6.229 1.622 1.00 94.94 90 LEU A CA 1
ATOM 685 C C . LEU A 1 90 ? -3.681 -6.257 3.046 1.00 94.94 90 LEU A C 1
ATOM 687 O O . LEU A 1 90 ? -4.708 -5.640 3.336 1.00 94.94 90 LEU A O 1
ATOM 691 N N . ALA A 1 91 ? -2.981 -6.944 3.938 1.00 94.44 91 ALA A N 1
ATOM 692 C CA . ALA A 1 91 ? -3.228 -6.888 5.368 1.00 94.44 91 ALA A CA 1
ATOM 693 C C . ALA A 1 91 ? -2.009 -6.300 6.076 1.00 94.44 91 ALA A C 1
ATOM 695 O O . ALA A 1 91 ? -0.886 -6.773 5.905 1.00 94.44 91 ALA A O 1
ATOM 696 N N . PHE A 1 92 ? -2.252 -5.273 6.879 1.00 95.94 92 PHE A N 1
ATOM 697 C CA . PHE A 1 92 ? -1.247 -4.589 7.676 1.00 95.94 92 PHE A CA 1
ATOM 698 C C . PHE A 1 92 ? -1.455 -4.927 9.147 1.00 95.94 92 PHE A C 1
ATOM 700 O O . PHE A 1 92 ? -2.580 -4.866 9.641 1.00 95.94 92 PHE A O 1
ATOM 707 N N . HIS A 1 93 ? -0.381 -5.257 9.851 1.00 95.19 93 HIS A N 1
ATOM 708 C CA . HIS A 1 93 ? -0.385 -5.615 11.263 1.00 95.19 93 HIS A CA 1
ATOM 709 C C . HIS A 1 93 ? 0.381 -4.580 12.093 1.00 95.19 93 HIS A C 1
ATOM 711 O O . HIS A 1 93 ? 1.275 -3.890 11.602 1.00 95.19 93 HIS A O 1
ATOM 717 N N . ALA A 1 94 ? 0.018 -4.465 13.372 1.00 93.25 94 ALA A N 1
ATOM 718 C CA . ALA A 1 94 ? 0.779 -3.676 14.332 1.00 93.25 94 ALA A CA 1
ATOM 719 C C . ALA A 1 94 ? 2.239 -4.156 14.401 1.00 93.25 94 ALA A C 1
ATOM 721 O O . ALA A 1 94 ? 2.500 -5.353 14.333 1.00 93.25 94 ALA A O 1
ATOM 722 N N . GLY A 1 95 ? 3.169 -3.213 14.566 1.00 90.75 95 GLY A N 1
ATOM 723 C CA . GLY A 1 95 ? 4.611 -3.478 14.499 1.00 90.75 95 GLY A CA 1
ATOM 724 C C . GLY A 1 95 ? 5.261 -3.050 13.186 1.00 90.75 95 GLY A C 1
ATOM 725 O O . GLY A 1 95 ? 6.478 -3.028 13.128 1.00 90.75 95 GLY A O 1
ATOM 726 N N . LEU A 1 96 ? 4.470 -2.640 12.188 1.00 92.81 96 LEU A N 1
ATOM 727 C CA . LEU A 1 96 ? 4.969 -2.202 10.886 1.00 92.81 96 LEU A CA 1
ATOM 728 C C . LEU A 1 96 ? 5.956 -1.031 10.978 1.00 92.81 96 LEU A C 1
ATOM 730 O O . LEU A 1 96 ? 5.677 -0.013 11.626 1.00 92.81 96 LEU A O 1
ATOM 734 N N . ASP A 1 97 ? 7.072 -1.143 10.268 1.00 93.25 97 ASP A N 1
ATOM 735 C CA . ASP A 1 97 ? 8.128 -0.134 10.193 1.00 93.25 97 ASP A CA 1
ATOM 736 C C . ASP A 1 97 ? 8.410 0.336 8.754 1.00 93.25 97 ASP A C 1
ATOM 738 O O . ASP A 1 97 ? 7.674 0.039 7.811 1.00 93.25 97 ASP A O 1
ATOM 742 N N . SER A 1 98 ? 9.385 1.235 8.603 1.00 90.88 98 SER A N 1
ATOM 743 C CA . SER A 1 98 ? 9.665 1.886 7.320 1.00 90.88 98 SER A CA 1
ATOM 744 C C . SER A 1 98 ? 10.127 0.884 6.266 1.00 90.88 98 SER A C 1
ATOM 746 O O . SER A 1 98 ? 9.691 0.982 5.119 1.00 90.88 98 SER A O 1
ATOM 748 N N . ASP A 1 99 ? 10.948 -0.089 6.660 1.00 90.69 99 ASP A N 1
ATOM 749 C CA . ASP A 1 99 ? 11.460 -1.148 5.794 1.00 90.69 99 ASP A CA 1
ATOM 750 C C . ASP A 1 99 ? 10.329 -2.020 5.229 1.00 90.69 99 ASP A C 1
ATOM 752 O O . ASP A 1 99 ? 10.289 -2.257 4.021 1.00 90.69 99 ASP A O 1
ATOM 756 N N . ASP A 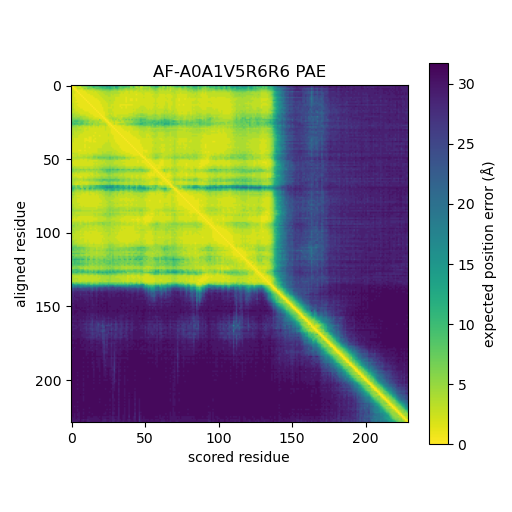1 100 ? 9.349 -2.414 6.053 1.00 92.38 100 ASP A N 1
ATOM 757 C CA . ASP A 1 100 ? 8.152 -3.143 5.603 1.00 92.38 100 ASP A CA 1
ATOM 758 C C . ASP A 1 100 ? 7.404 -2.389 4.489 1.00 92.38 100 ASP A C 1
ATOM 760 O O . ASP A 1 100 ? 6.970 -2.965 3.484 1.00 92.38 100 ASP A O 1
ATOM 764 N N . LEU A 1 101 ? 7.234 -1.075 4.665 1.00 92.00 101 LEU A N 1
ATOM 765 C CA . LEU A 1 101 ? 6.496 -0.248 3.718 1.00 92.00 101 LEU A CA 1
ATOM 766 C C . LEU A 1 101 ? 7.307 0.020 2.442 1.00 92.00 101 LEU A C 1
ATOM 768 O O . LEU A 1 101 ? 6.752 0.034 1.343 1.00 92.00 101 LEU A O 1
ATOM 772 N N . GLN A 1 102 ? 8.622 0.195 2.568 1.00 90.25 102 GLN A N 1
ATOM 773 C CA . GLN A 1 102 ? 9.528 0.292 1.426 1.00 90.25 102 GLN A CA 1
ATOM 774 C C . GLN A 1 102 ? 9.547 -1.005 0.617 1.00 90.25 102 GLN A C 1
ATOM 776 O O . GLN A 1 102 ? 9.492 -0.941 -0.611 1.00 90.25 102 GLN A O 1
ATOM 781 N N . LEU A 1 103 ? 9.549 -2.164 1.280 1.00 90.94 103 LEU A N 1
ATOM 782 C CA . LEU A 1 103 ? 9.452 -3.466 0.628 1.00 90.94 103 LEU A CA 1
ATOM 783 C C . LEU A 1 103 ? 8.121 -3.622 -0.115 1.00 90.94 103 LEU A C 1
ATOM 785 O O . LEU A 1 103 ? 8.106 -4.095 -1.253 1.00 90.94 103 LEU A O 1
ATOM 789 N N . LEU A 1 104 ? 7.012 -3.162 0.479 1.00 92.88 104 LEU A N 1
ATOM 790 C CA . LEU A 1 104 ? 5.719 -3.105 -0.202 1.00 92.88 104 LEU A CA 1
ATOM 791 C C . LEU A 1 104 ? 5.785 -2.257 -1.475 1.00 92.88 104 LEU A C 1
ATOM 793 O O . LEU A 1 104 ? 5.372 -2.723 -2.536 1.00 92.88 104 LEU A O 1
ATOM 797 N N . PHE A 1 105 ? 6.309 -1.034 -1.400 1.00 91.31 105 PHE A N 1
ATOM 798 C CA . PHE A 1 105 ? 6.407 -0.169 -2.577 1.00 91.31 105 PHE A CA 1
ATOM 799 C C . PHE A 1 105 ? 7.372 -0.708 -3.629 1.00 91.31 105 PHE A C 1
ATOM 801 O O . PHE A 1 105 ? 7.093 -0.588 -4.818 1.00 91.31 105 PHE A O 1
ATOM 808 N N . PHE A 1 106 ? 8.466 -1.343 -3.213 1.00 88.69 106 PHE A N 1
ATOM 809 C CA . PHE A 1 106 ? 9.374 -2.039 -4.113 1.00 88.69 106 PHE A CA 1
ATOM 810 C C . PHE A 1 106 ? 8.645 -3.162 -4.863 1.00 88.69 106 PHE A C 1
ATOM 812 O O . PHE A 1 106 ? 8.665 -3.192 -6.091 1.00 88.69 106 PHE A O 1
ATOM 819 N N . ALA A 1 107 ? 7.917 -4.031 -4.156 1.00 90.81 107 ALA A N 1
ATOM 820 C CA . ALA A 1 107 ? 7.140 -5.103 -4.777 1.00 90.81 107 ALA A CA 1
ATOM 821 C C . ALA A 1 107 ? 6.032 -4.563 -5.704 1.00 90.81 107 ALA A C 1
ATOM 823 O O . ALA A 1 107 ? 5.809 -5.096 -6.793 1.00 90.81 107 ALA A O 1
ATOM 824 N N . LEU A 1 108 ? 5.388 -3.459 -5.310 1.00 90.06 108 LEU A N 1
ATOM 825 C CA . LEU A 1 108 ? 4.411 -2.737 -6.127 1.00 90.06 108 LEU A CA 1
ATOM 826 C C . LEU A 1 108 ? 5.038 -1.948 -7.290 1.00 90.06 108 LEU A C 1
ATOM 828 O O . LEU A 1 108 ? 4.309 -1.493 -8.157 1.00 90.06 108 LEU A O 1
ATOM 832 N N . ALA A 1 109 ? 6.359 -1.795 -7.361 1.00 87.31 109 ALA A N 1
ATOM 833 C CA . ALA A 1 109 ? 7.046 -1.212 -8.516 1.00 87.31 109 ALA A CA 1
ATOM 834 C C . ALA A 1 109 ? 7.542 -2.287 -9.498 1.00 87.31 109 ALA A C 1
ATOM 836 O O . ALA A 1 109 ? 7.720 -2.019 -10.689 1.00 87.31 109 ALA A O 1
ATOM 837 N N . LEU A 1 110 ? 7.740 -3.524 -9.029 1.00 87.12 110 LEU A N 1
ATOM 838 C CA . LEU A 1 110 ? 8.156 -4.639 -9.874 1.00 87.12 110 LEU A CA 1
ATOM 839 C C . LEU A 1 110 ? 7.057 -5.054 -10.852 1.00 87.12 110 LEU A C 1
ATOM 841 O O . LEU A 1 110 ? 5.863 -5.010 -10.547 1.00 87.12 110 LEU A O 1
ATOM 845 N N . ARG A 1 111 ? 7.476 -5.528 -12.030 1.00 87.44 111 ARG A N 1
ATOM 846 C CA . ARG A 1 111 ? 6.579 -6.234 -12.952 1.00 87.44 111 ARG A CA 1
ATOM 847 C C . ARG A 1 111 ? 6.227 -7.615 -12.383 1.00 87.44 111 ARG A C 1
ATOM 849 O O . ARG A 1 111 ? 7.114 -8.246 -11.807 1.00 87.44 111 ARG A O 1
ATOM 856 N N . PRO A 1 112 ? 5.014 -8.141 -12.636 1.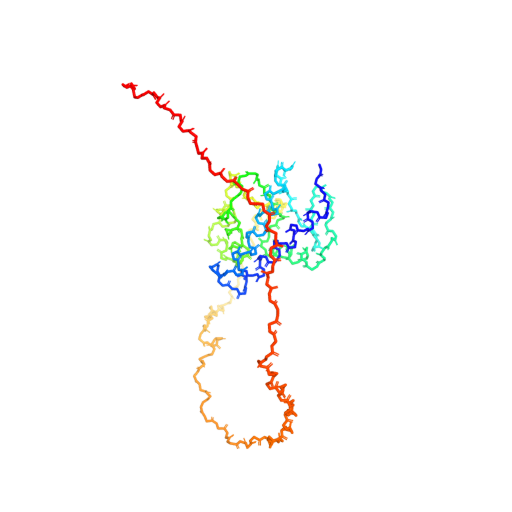00 86.69 112 PRO A N 1
ATOM 857 C CA . PRO A 1 112 ? 4.590 -9.447 -12.122 1.00 86.69 112 PRO A CA 1
ATOM 858 C C . PRO A 1 112 ? 5.569 -10.580 -12.449 1.00 86.69 112 PRO A C 1
ATOM 860 O O . PRO A 1 112 ? 5.948 -11.332 -11.564 1.00 86.69 112 PRO A O 1
ATOM 863 N N . ALA A 1 113 ? 6.083 -10.639 -13.684 1.00 87.12 113 ALA A N 1
ATOM 864 C CA . ALA A 1 113 ? 7.073 -11.646 -14.076 1.00 87.12 113 ALA A CA 1
ATOM 865 C C . ALA A 1 113 ? 8.339 -11.614 -13.200 1.00 87.12 113 ALA A C 1
ATOM 867 O O . ALA A 1 113 ? 8.844 -12.658 -12.804 1.00 87.12 113 ALA A O 1
ATOM 868 N N . ARG A 1 114 ? 8.822 -10.416 -12.841 1.00 88.00 114 ARG A N 1
ATOM 869 C CA . ARG A 1 114 ? 10.010 -10.267 -11.992 1.00 88.00 114 ARG A CA 1
ATOM 870 C C . ARG A 1 114 ? 9.723 -10.625 -10.537 1.00 88.00 114 ARG A C 1
ATOM 872 O O . ARG A 1 114 ? 10.591 -11.163 -9.862 1.00 88.00 114 ARG A O 1
ATOM 879 N N . LEU A 1 115 ? 8.515 -10.329 -10.063 1.00 87.94 115 LEU A N 1
ATOM 880 C CA . LEU A 1 115 ? 8.062 -10.726 -8.734 1.00 87.94 115 LEU A CA 1
ATOM 881 C C . LEU A 1 115 ? 8.033 -12.259 -8.602 1.00 87.94 115 LEU A C 1
ATOM 883 O O . LEU A 1 115 ? 8.522 -12.793 -7.610 1.00 87.94 115 LEU A O 1
ATOM 887 N N . GLU A 1 116 ? 7.537 -12.964 -9.622 1.00 87.25 116 GLU A N 1
ATOM 888 C CA . GLU A 1 116 ? 7.529 -14.433 -9.669 1.00 87.25 116 GLU A CA 1
ATOM 889 C C . GLU A 1 116 ? 8.948 -15.023 -9.696 1.00 87.25 116 GLU A C 1
ATOM 891 O O . GLU A 1 116 ? 9.241 -15.962 -8.959 1.00 87.25 116 GLU A O 1
ATOM 896 N N . GLU A 1 117 ? 9.873 -14.429 -10.460 1.00 88.88 117 GLU A N 1
ATOM 897 C CA . GLU A 1 117 ? 11.293 -14.825 -10.466 1.00 88.88 117 GLU A CA 1
ATOM 898 C C . GLU A 1 117 ? 11.963 -14.694 -9.088 1.00 88.88 117 GLU A C 1
ATOM 900 O O . GLU A 1 117 ? 12.902 -15.428 -8.782 1.00 88.88 117 GLU A O 1
ATOM 905 N N . MET A 1 118 ? 11.479 -13.782 -8.241 1.00 86.06 118 MET A N 1
ATOM 906 C CA . MET A 1 118 ? 11.947 -13.603 -6.862 1.00 86.06 118 MET A CA 1
ATOM 907 C C . MET A 1 118 ? 11.294 -14.576 -5.863 1.00 86.06 118 MET A C 1
ATOM 909 O O . MET A 1 118 ? 11.480 -14.430 -4.657 1.00 86.06 118 MET A O 1
ATOM 913 N N . GLY A 1 119 ? 10.546 -15.574 -6.343 1.00 84.00 119 GLY A N 1
ATOM 914 C CA . GLY A 1 119 ? 9.810 -16.527 -5.507 1.00 84.00 119 GLY A CA 1
ATOM 915 C C . GLY A 1 119 ? 8.378 -16.090 -5.184 1.00 84.00 119 GLY A C 1
ATOM 916 O O . GLY A 1 119 ? 7.731 -16.692 -4.326 1.00 84.00 119 GLY A O 1
ATOM 917 N N . GLY A 1 120 ? 7.878 -15.056 -5.864 1.00 86.81 120 GLY A N 1
ATOM 918 C CA . GLY A 1 120 ? 6.514 -14.563 -5.735 1.00 86.81 120 GLY A CA 1
ATOM 919 C C . GLY A 1 120 ? 6.264 -13.735 -4.465 1.00 86.81 120 GLY A C 1
ATOM 920 O O . GLY A 1 120 ? 7.160 -13.504 -3.646 1.00 86.81 120 GLY A O 1
ATOM 921 N N . PRO A 1 121 ? 5.016 -13.284 -4.258 1.00 85.81 121 PRO A N 1
ATOM 922 C CA . PRO A 1 121 ? 4.656 -12.445 -3.115 1.00 85.81 121 PRO A CA 1
ATOM 923 C C . PRO A 1 121 ? 4.855 -13.150 -1.767 1.00 85.81 121 PRO A C 1
ATOM 925 O O . PRO A 1 121 ? 5.174 -12.489 -0.785 1.00 85.81 121 PRO A O 1
ATOM 928 N N . GLY A 1 122 ? 4.729 -14.480 -1.708 1.00 84.25 122 GLY A N 1
ATOM 929 C CA . GLY A 1 122 ? 4.961 -15.247 -0.479 1.00 84.25 122 GLY A CA 1
ATOM 930 C C . GLY A 1 122 ? 6.424 -15.270 -0.020 1.00 84.25 122 GLY A C 1
ATOM 931 O O . GLY A 1 122 ? 6.676 -15.436 1.171 1.00 84.25 122 GLY A O 1
ATOM 932 N N . ALA A 1 123 ? 7.382 -15.079 -0.936 1.00 86.38 123 ALA A N 1
ATOM 933 C CA . ALA A 1 123 ? 8.802 -14.982 -0.595 1.00 86.38 123 ALA A CA 1
ATOM 934 C C . ALA A 1 123 ? 9.165 -13.610 -0.007 1.00 86.38 123 ALA A C 1
ATOM 936 O O . ALA A 1 123 ? 9.996 -13.533 0.895 1.00 86.38 123 ALA A O 1
ATOM 937 N N . LEU A 1 124 ? 8.527 -12.537 -0.492 1.00 86.38 124 LEU A N 1
ATOM 938 C CA . LEU A 1 124 ? 8.749 -11.176 0.009 1.00 86.38 124 LEU A CA 1
ATOM 939 C C . LEU A 1 124 ? 7.944 -10.872 1.276 1.00 86.38 124 LEU A C 1
ATOM 941 O O . LEU A 1 124 ? 8.426 -10.162 2.152 1.00 86.38 124 LEU A O 1
ATOM 945 N N . PHE A 1 125 ? 6.731 -11.415 1.386 1.00 90.56 125 PHE A N 1
ATOM 946 C CA . PHE A 1 125 ? 5.814 -11.154 2.494 1.00 90.56 125 PHE A CA 1
ATOM 947 C C . PHE A 1 125 ? 5.530 -12.453 3.254 1.00 90.56 125 PHE A C 1
ATOM 949 O O . PHE A 1 125 ? 4.525 -13.122 2.987 1.00 90.56 125 PHE A O 1
ATOM 956 N N . PRO A 1 126 ? 6.409 -12.845 4.195 1.00 85.94 126 PRO A N 1
ATOM 957 C CA . PRO A 1 126 ? 6.217 -14.063 4.965 1.00 85.94 126 PRO A CA 1
ATOM 958 C C . PRO A 1 126 ? 4.971 -13.957 5.850 1.00 85.94 126 PRO A C 1
ATOM 960 O O . PRO A 1 126 ? 4.615 -12.885 6.338 1.00 85.94 126 PRO A O 1
ATOM 963 N N . THR A 1 127 ? 4.344 -15.093 6.162 1.00 80.56 127 THR A N 1
ATOM 964 C CA . THR A 1 127 ? 3.133 -15.153 7.003 1.00 80.56 127 THR A CA 1
ATOM 965 C C . THR A 1 127 ? 3.327 -14.540 8.396 1.00 80.56 127 THR A C 1
ATOM 967 O O . THR A 1 127 ? 2.352 -14.165 9.034 1.00 80.56 127 THR A O 1
ATOM 970 N N . GLY A 1 128 ? 4.561 -14.427 8.892 1.00 82.81 128 GLY A N 1
ATOM 971 C CA . GLY A 1 128 ? 4.880 -13.769 10.166 1.00 82.81 128 GLY A CA 1
ATOM 972 C C . GLY A 1 128 ? 5.140 -12.261 10.074 1.00 82.81 128 GLY A C 1
ATOM 973 O O . GLY A 1 128 ? 5.327 -11.640 11.113 1.00 82.81 128 GLY A O 1
ATOM 974 N N . GLY A 1 129 ? 5.175 -11.687 8.868 1.00 87.81 129 GLY A N 1
ATOM 975 C CA . GLY A 1 129 ? 5.497 -10.280 8.640 1.00 87.81 129 GLY A CA 1
ATOM 976 C C . GLY A 1 129 ? 4.357 -9.322 8.985 1.00 87.81 129 GLY A C 1
ATOM 977 O O . GLY A 1 129 ? 3.196 -9.723 9.143 1.00 87.81 129 GLY A O 1
ATOM 978 N N . ASN A 1 130 ? 4.703 -8.035 9.065 1.00 93.25 130 ASN A N 1
ATOM 979 C CA . ASN A 1 130 ? 3.758 -6.964 9.373 1.00 93.25 130 ASN A CA 1
ATOM 980 C C . ASN A 1 130 ? 2.913 -6.549 8.159 1.00 93.25 130 ASN A C 1
ATOM 982 O O . ASN A 1 130 ? 1.838 -5.972 8.321 1.00 93.25 130 ASN A O 1
ATOM 986 N N . VAL A 1 131 ? 3.373 -6.867 6.947 1.00 93.69 131 VAL A N 1
ATOM 987 C CA . VAL A 1 131 ? 2.622 -6.733 5.694 1.00 93.69 131 VAL A CA 1
ATOM 988 C C . VAL A 1 131 ? 2.374 -8.120 5.123 1.00 93.69 131 VAL A C 1
ATOM 990 O O . VAL A 1 131 ? 3.296 -8.924 5.005 1.00 93.69 131 VAL A O 1
ATOM 993 N N . ARG A 1 132 ? 1.127 -8.396 4.741 1.00 92.94 132 ARG A N 1
ATOM 994 C CA . ARG A 1 132 ? 0.737 -9.644 4.082 1.00 92.94 132 ARG A CA 1
ATOM 995 C C . ARG A 1 132 ? -0.026 -9.359 2.805 1.00 92.94 132 ARG A C 1
ATOM 997 O O . ARG A 1 132 ? -0.928 -8.522 2.784 1.00 92.94 132 ARG A O 1
ATOM 1004 N N . VAL A 1 133 ? 0.299 -10.113 1.765 1.00 92.12 133 VAL A N 1
ATOM 1005 C CA . VAL A 1 133 ? -0.431 -10.099 0.499 1.00 92.12 133 VAL A CA 1
ATOM 1006 C C . VAL A 1 133 ? -1.519 -11.165 0.545 1.00 92.12 133 VAL A C 1
ATOM 1008 O O . VAL A 1 133 ? -1.260 -12.324 0.864 1.00 92.12 133 VAL A O 1
ATOM 1011 N N . ILE A 1 134 ? -2.748 -10.773 0.223 1.00 90.56 134 ILE A N 1
ATOM 1012 C CA . ILE A 1 134 ? -3.879 -11.686 0.077 1.00 90.56 134 ILE A CA 1
ATOM 1013 C C . ILE A 1 134 ? -3.937 -12.078 -1.392 1.00 90.56 134 ILE A C 1
ATOM 1015 O O . ILE A 1 134 ? -4.095 -11.214 -2.250 1.00 90.56 134 ILE A O 1
ATOM 1019 N N . LEU A 1 135 ? -3.816 -13.367 -1.692 1.00 87.81 135 LEU A N 1
ATOM 1020 C CA . LEU A 1 135 ? -3.926 -13.883 -3.054 1.00 87.81 135 LEU A CA 1
ATOM 1021 C C . LEU A 1 135 ? -5.377 -14.269 -3.369 1.00 87.81 135 LEU A C 1
ATOM 1023 O O . LEU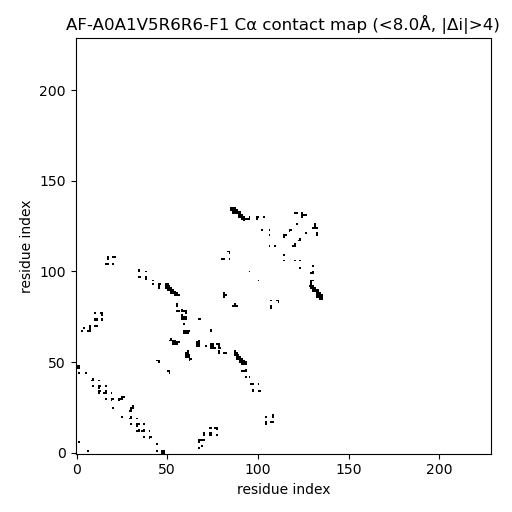 A 1 135 ? -6.108 -14.663 -2.457 1.00 87.81 135 LEU A O 1
ATOM 1027 N N . PRO A 1 136 ? -5.817 -14.143 -4.633 1.00 79.69 136 PRO A N 1
ATOM 1028 C CA . PRO A 1 136 ? -7.116 -14.638 -5.057 1.00 79.69 136 PRO A CA 1
ATOM 1029 C C . PRO A 1 136 ? -7.181 -16.139 -4.823 1.00 79.69 136 PRO A C 1
ATOM 1031 O O . PRO A 1 136 ? -6.262 -16.881 -5.171 1.00 79.69 136 PRO A O 1
ATOM 1034 N N . GLU A 1 137 ? -8.287 -16.585 -4.235 1.00 62.88 137 GLU A N 1
ATOM 1035 C CA . GLU A 1 137 ? -8.598 -18.002 -4.166 1.00 62.88 137 GLU A CA 1
ATOM 1036 C C . GLU A 1 137 ? -8.778 -18.487 -5.607 1.00 62.88 137 GLU A C 1
ATOM 1038 O O . GLU A 1 137 ? -9.747 -18.135 -6.280 1.00 62.88 137 GLU A O 1
ATOM 1043 N N . VAL A 1 138 ? -7.795 -19.224 -6.127 1.00 53.84 138 VAL A N 1
ATOM 1044 C CA . VAL A 1 138 ? -7.936 -19.893 -7.418 1.00 53.84 138 VAL A CA 1
ATOM 1045 C C . VAL A 1 138 ? -8.957 -21.004 -7.191 1.00 53.84 138 VAL A C 1
ATOM 1047 O O . VAL A 1 138 ? -8.651 -21.940 -6.447 1.00 53.84 138 VAL A O 1
ATOM 1050 N N . PRO A 1 139 ? -10.163 -20.957 -7.791 1.00 43.50 139 PRO A N 1
ATOM 1051 C CA . PRO A 1 139 ? -11.042 -22.109 -7.741 1.00 43.50 139 PRO A CA 1
ATOM 1052 C C . PRO A 1 139 ? -10.275 -23.277 -8.361 1.00 43.50 139 PRO A C 1
ATOM 1054 O O . PRO A 1 139 ? -9.854 -23.204 -9.517 1.00 43.50 139 PRO A O 1
ATOM 1057 N N . ALA A 1 140 ? -10.089 -24.352 -7.593 1.00 44.03 140 ALA A N 1
ATOM 1058 C CA . ALA A 1 140 ? -9.311 -25.545 -7.945 1.00 44.03 140 ALA A CA 1
ATOM 1059 C C . ALA A 1 140 ? -9.804 -26.299 -9.208 1.00 44.03 140 ALA A C 1
ATOM 1061 O O . ALA A 1 140 ? -9.347 -27.399 -9.505 1.00 44.03 140 ALA A O 1
ATOM 1062 N N . ALA A 1 141 ? -10.726 -25.720 -9.980 1.00 45.00 141 ALA A N 1
ATOM 1063 C CA . ALA A 1 141 ? -11.305 -26.277 -11.193 1.00 45.00 141 ALA A CA 1
ATOM 1064 C C . ALA A 1 141 ? -10.408 -26.166 -12.445 1.00 45.00 141 ALA A C 1
ATOM 1066 O O . ALA A 1 141 ? -10.813 -26.639 -13.502 1.00 45.00 141 ALA A O 1
ATOM 1067 N N . GLN A 1 142 ? -9.211 -25.570 -12.366 1.00 47.38 142 GLN A N 1
ATOM 1068 C CA . GLN A 1 142 ? -8.303 -25.432 -13.524 1.00 47.38 142 GLN A CA 1
ATOM 1069 C C . GLN A 1 142 ? -6.941 -26.126 -13.361 1.00 47.38 142 GLN A C 1
ATOM 1071 O O . GLN A 1 142 ? -6.106 -26.044 -14.255 1.00 47.38 142 GLN A O 1
ATOM 1076 N N . THR A 1 143 ? -6.731 -26.887 -12.282 1.00 42.66 143 THR A N 1
ATOM 1077 C CA . THR A 1 143 ? -5.526 -27.721 -12.093 1.00 42.66 143 THR A CA 1
ATOM 1078 C C . THR A 1 143 ? -5.740 -29.177 -12.522 1.00 42.66 143 THR A C 1
ATOM 1080 O O . THR A 1 143 ? -5.025 -30.073 -12.076 1.00 42.66 143 THR A O 1
ATOM 1083 N N . ALA A 1 144 ? -6.725 -29.444 -13.385 1.00 42.59 144 ALA A N 1
ATOM 1084 C CA . ALA A 1 144 ? -6.760 -30.707 -14.108 1.00 42.59 144 ALA A CA 1
ATOM 1085 C C . ALA A 1 144 ? -5.708 -30.626 -15.230 1.00 42.59 144 ALA A C 1
ATOM 1087 O O . ALA A 1 144 ? -5.821 -29.740 -16.081 1.00 42.59 144 ALA A O 1
ATOM 1088 N N . PRO A 1 145 ? -4.680 -31.496 -15.255 1.00 49.72 145 PRO A N 1
ATOM 1089 C CA . PRO A 1 145 ? -3.773 -31.558 -16.394 1.00 49.72 145 PRO A CA 1
ATOM 1090 C C . PRO A 1 145 ? -4.606 -31.777 -17.665 1.00 49.72 145 PRO A C 1
ATOM 1092 O O . PRO A 1 145 ? -5.528 -32.602 -17.637 1.00 49.72 145 PRO A O 1
ATOM 1095 N N . PRO A 1 146 ? -4.333 -31.067 -18.776 1.00 46.88 146 PRO A N 1
ATOM 1096 C CA . PRO A 1 146 ? -4.969 -31.408 -20.034 1.00 46.88 146 PRO A CA 1
ATOM 1097 C C . PRO A 1 146 ? -4.618 -32.866 -20.327 1.00 46.88 146 PRO A C 1
ATOM 1099 O O . PRO A 1 146 ? -3.444 -33.239 -20.383 1.00 46.88 146 PRO A O 1
ATOM 1102 N N . ALA A 1 147 ? -5.646 -33.707 -20.447 1.00 46.91 147 ALA A N 1
ATOM 1103 C CA . ALA A 1 147 ? -5.490 -35.067 -20.933 1.00 46.91 147 ALA A CA 1
ATOM 1104 C C . ALA A 1 147 ? -4.636 -35.028 -22.216 1.00 46.91 147 ALA A C 1
ATOM 1106 O O . ALA A 1 147 ? -4.837 -34.123 -23.033 1.00 46.91 147 ALA A O 1
ATOM 1107 N N . PRO A 1 148 ? -3.671 -35.947 -22.399 1.00 45.47 148 PRO A N 1
ATOM 1108 C CA . PRO A 1 148 ? -2.757 -35.898 -23.529 1.00 45.47 148 PRO A CA 1
ATOM 1109 C C . PRO A 1 148 ? -3.549 -36.051 -24.829 1.00 45.47 148 PRO A C 1
ATOM 1111 O O . PRO A 1 148 ? -3.940 -37.151 -25.216 1.00 45.47 148 PRO A O 1
ATOM 1114 N N . ALA A 1 149 ? -3.800 -34.927 -25.499 1.00 45.72 149 ALA A N 1
ATOM 1115 C CA . ALA A 1 149 ? -4.285 -34.918 -26.862 1.00 45.72 149 ALA A CA 1
ATOM 1116 C C . ALA A 1 149 ? -3.160 -35.479 -27.733 1.00 45.72 149 ALA A C 1
ATOM 1118 O O . ALA A 1 149 ? -2.085 -34.889 -27.853 1.00 45.72 149 ALA A O 1
ATOM 1119 N N . SER A 1 150 ? -3.399 -36.662 -28.287 1.00 46.75 150 SER A N 1
ATOM 1120 C CA . SER A 1 150 ? -2.535 -37.300 -29.267 1.00 46.75 150 SER A CA 1
ATOM 1121 C C . SER A 1 150 ? -2.214 -36.315 -30.396 1.00 46.75 150 SER A C 1
ATOM 1123 O O . SER A 1 150 ? -3.097 -35.927 -31.157 1.00 46.75 150 SER A O 1
ATOM 1125 N N . GLN A 1 151 ? -0.948 -35.910 -30.506 1.00 47.03 151 GLN A N 1
ATOM 1126 C CA . GLN A 1 151 ? -0.436 -35.277 -31.719 1.00 47.03 151 GLN A CA 1
ATOM 1127 C C . GLN A 1 151 ? -0.399 -36.323 -32.839 1.00 47.03 151 GLN A C 1
ATOM 1129 O O . GLN A 1 151 ? -0.001 -37.468 -32.610 1.00 47.03 151 GLN A O 1
ATOM 1134 N N . PRO A 1 152 ? -0.747 -35.925 -34.068 1.00 43.91 152 PRO A N 1
ATOM 1135 C CA . PRO A 1 152 ? 0.289 -35.978 -35.092 1.00 43.91 152 PRO A CA 1
ATOM 1136 C C . PRO A 1 152 ? 0.232 -34.766 -36.029 1.00 43.91 152 PRO A C 1
ATOM 1138 O O . PRO A 1 152 ? -0.832 -34.384 -36.507 1.00 43.91 152 PRO A O 1
ATOM 1141 N N . GLY A 1 153 ? 1.396 -34.205 -36.360 1.00 34.78 153 GLY A N 1
ATOM 1142 C CA . GLY A 1 153 ? 1.522 -33.324 -37.523 1.00 34.78 153 GLY A CA 1
ATOM 1143 C C . GLY A 1 153 ? 2.542 -32.211 -37.358 1.00 34.78 153 GLY A C 1
ATOM 1144 O O . GLY A 1 153 ? 2.238 -31.152 -36.825 1.00 34.78 153 GLY A O 1
ATOM 1145 N N . HIS A 1 154 ? 3.746 -32.465 -37.861 1.00 45.88 154 HIS A N 1
ATOM 1146 C CA . HIS A 1 154 ? 4.816 -31.499 -38.079 1.00 45.88 154 HIS A CA 1
ATOM 1147 C C . HIS A 1 154 ? 4.340 -30.235 -38.816 1.00 45.88 154 HIS A C 1
ATOM 1149 O O . HIS A 1 154 ? 3.756 -30.348 -39.891 1.00 45.88 154 HIS A O 1
ATOM 1155 N N . ASN A 1 155 ? 4.758 -29.054 -38.351 1.00 38.00 155 ASN A N 1
ATOM 1156 C CA . ASN A 1 155 ? 5.458 -28.137 -39.249 1.00 38.00 155 ASN A CA 1
ATOM 1157 C C . ASN A 1 155 ? 6.371 -27.190 -38.464 1.00 38.00 155 ASN A C 1
ATOM 1159 O O . ASN A 1 155 ? 5.935 -26.511 -37.536 1.00 38.00 155 ASN A O 1
ATOM 1163 N N . GLY A 1 156 ? 7.654 -27.201 -38.822 1.00 49.62 156 GLY A N 1
ATOM 1164 C CA . GLY A 1 156 ? 8.687 -26.397 -38.190 1.00 49.62 156 GLY A CA 1
ATOM 1165 C C . GLY A 1 156 ? 8.455 -24.908 -38.417 1.00 49.62 156 GLY A C 1
ATOM 1166 O O . GLY A 1 156 ? 8.369 -24.448 -39.553 1.00 49.62 156 GLY A O 1
ATOM 1167 N N . ILE A 1 157 ? 8.411 -24.161 -37.321 1.00 49.66 157 ILE A N 1
ATOM 1168 C CA . ILE A 1 157 ? 8.639 -22.721 -37.307 1.00 49.66 157 ILE A CA 1
ATOM 1169 C C . ILE A 1 157 ? 9.916 -22.554 -36.476 1.00 49.66 157 ILE A C 1
ATOM 1171 O O . ILE A 1 157 ? 9.924 -22.999 -35.324 1.00 49.66 157 ILE A O 1
ATOM 1175 N N . PRO A 1 158 ? 11.020 -22.021 -37.031 1.00 49.16 158 PRO A N 1
ATOM 1176 C CA . PRO A 1 158 ? 12.208 -21.761 -36.229 1.00 49.16 158 PRO A CA 1
ATOM 1177 C C . PRO A 1 158 ? 11.872 -20.735 -35.134 1.00 49.16 158 PRO A C 1
ATOM 1179 O O . PRO A 1 158 ? 10.978 -19.905 -35.332 1.00 49.16 158 PRO A O 1
ATOM 1182 N N . PRO A 1 159 ? 12.554 -20.783 -33.976 1.00 44.00 159 PRO A N 1
ATOM 1183 C CA . PRO A 1 159 ? 12.353 -19.799 -32.926 1.00 44.00 159 PRO A CA 1
ATOM 1184 C C . PRO A 1 159 ? 12.607 -18.408 -33.512 1.00 44.00 159 PRO A C 1
ATOM 1186 O O . PRO A 1 159 ? 13.651 -18.163 -34.113 1.00 44.00 159 PRO A O 1
ATOM 1189 N N . LEU A 1 160 ? 11.633 -17.510 -33.362 1.00 47.84 160 LEU A N 1
ATOM 1190 C CA . LEU A 1 160 ? 11.861 -16.081 -33.522 1.00 47.84 160 LEU A CA 1
ATOM 1191 C C . LEU A 1 160 ? 12.889 -15.688 -32.459 1.00 47.84 160 LEU A C 1
ATOM 1193 O O . LEU A 1 160 ? 12.528 -15.435 -31.310 1.00 47.84 160 LEU A O 1
ATOM 1197 N N . GLU A 1 161 ? 14.169 -15.687 -32.831 1.00 42.53 161 GLU A N 1
ATOM 1198 C CA . GLU A 1 161 ? 15.175 -14.898 -32.134 1.00 42.53 161 GLU A CA 1
ATOM 1199 C C . GLU A 1 161 ? 14.664 -13.456 -32.143 1.00 42.53 161 GLU A C 1
ATOM 1201 O O . GLU A 1 161 ? 14.626 -12.785 -33.177 1.00 42.53 161 GLU A O 1
ATOM 1206 N N . LEU A 1 162 ? 14.159 -13.016 -30.988 1.00 46.16 162 LEU A N 1
ATOM 1207 C CA . LEU A 1 162 ? 13.905 -11.611 -30.725 1.00 46.16 162 LEU A CA 1
ATOM 1208 C C . LEU A 1 162 ? 15.267 -10.919 -30.723 1.00 46.16 162 LEU A C 1
ATOM 1210 O O . LEU A 1 162 ? 15.972 -10.897 -29.715 1.00 46.16 162 LEU A O 1
ATOM 1214 N N . ASP A 1 163 ? 15.628 -10.390 -31.885 1.00 43.84 163 ASP A N 1
ATOM 1215 C CA . ASP A 1 163 ? 16.768 -9.511 -32.088 1.00 43.84 163 ASP A CA 1
ATOM 1216 C C . ASP A 1 163 ? 16.543 -8.214 -31.290 1.00 43.84 163 ASP A C 1
ATOM 1218 O O . ASP A 1 163 ? 15.856 -7.283 -31.721 1.00 43.84 163 ASP A O 1
ATOM 1222 N N . TRP A 1 164 ? 17.056 -8.209 -30.057 1.00 49.00 164 TRP A N 1
ATOM 1223 C CA . TRP A 1 164 ? 16.910 -7.126 -29.080 1.00 49.00 164 TRP A CA 1
ATOM 1224 C C . TRP A 1 164 ? 17.543 -5.798 -29.537 1.00 49.00 164 TRP A C 1
ATOM 1226 O O . TRP A 1 164 ? 17.139 -4.744 -29.045 1.00 49.00 164 TRP A O 1
ATOM 1236 N N . ASP A 1 165 ? 18.464 -5.823 -30.507 1.00 49.06 165 ASP A N 1
ATOM 1237 C CA . ASP A 1 165 ? 19.182 -4.646 -31.029 1.00 49.06 165 ASP A CA 1
ATOM 1238 C C . ASP A 1 165 ? 18.305 -3.768 -31.949 1.00 49.06 165 ASP A C 1
ATOM 1240 O O . ASP A 1 165 ? 18.511 -2.564 -32.088 1.00 49.06 165 ASP A O 1
ATOM 1244 N N . ARG A 1 166 ? 17.236 -4.340 -32.521 1.00 50.03 166 ARG A N 1
ATOM 1245 C CA . ARG A 1 166 ? 16.356 -3.643 -33.472 1.00 50.03 166 ARG A CA 1
ATOM 1246 C C . ARG A 1 166 ? 15.194 -2.875 -32.830 1.00 50.03 166 ARG A C 1
ATOM 1248 O O . ARG A 1 166 ? 14.565 -2.063 -33.508 1.00 50.03 166 ARG A O 1
ATOM 1255 N N . MET A 1 167 ? 14.879 -3.110 -31.550 1.00 49.47 167 MET A N 1
ATOM 1256 C CA . MET A 1 167 ? 13.736 -2.463 -30.872 1.00 49.47 167 MET A CA 1
ATOM 1257 C C . MET A 1 167 ? 14.145 -1.310 -29.936 1.00 49.47 167 MET A C 1
ATOM 1259 O O . MET A 1 167 ? 13.326 -0.434 -29.660 1.00 49.47 167 MET A O 1
ATOM 1263 N N . PHE A 1 168 ? 15.419 -1.243 -29.536 1.00 53.41 168 PHE A N 1
ATOM 1264 C CA . PHE A 1 168 ? 16.022 -0.090 -28.860 1.00 53.41 168 PHE A CA 1
ATOM 1265 C C . PHE A 1 168 ? 17.095 0.516 -29.760 1.00 53.41 168 PHE A C 1
ATOM 1267 O O . PHE A 1 168 ? 18.286 0.373 -29.510 1.00 53.41 168 PHE A O 1
ATOM 1274 N N . GLY A 1 169 ? 16.643 1.162 -30.840 1.00 38.34 169 GLY A N 1
ATOM 1275 C CA . GLY A 1 169 ? 17.514 1.818 -31.807 1.00 38.34 169 GLY A CA 1
ATOM 1276 C C . GLY A 1 169 ? 18.612 2.639 -31.132 1.00 38.34 169 GLY A C 1
ATOM 1277 O O . GLY A 1 169 ? 18.352 3.470 -30.259 1.00 38.34 169 GLY A O 1
ATOM 1278 N N . THR A 1 170 ? 19.835 2.379 -31.579 1.00 43.28 170 THR A N 1
ATOM 1279 C CA . THR A 1 170 ? 21.052 3.143 -31.334 1.00 43.28 170 THR A CA 1
ATOM 1280 C C . THR A 1 170 ? 20.736 4.631 -31.484 1.00 43.28 170 THR A C 1
ATOM 1282 O O . THR A 1 170 ? 20.462 5.110 -32.586 1.00 43.28 170 THR A O 1
ATOM 1285 N N . GLN A 1 171 ? 20.741 5.388 -30.385 1.00 50.62 171 GLN A N 1
ATOM 1286 C CA . GLN A 1 171 ? 20.683 6.847 -30.453 1.00 50.62 171 GLN A CA 1
ATOM 1287 C C . GLN A 1 171 ? 22.080 7.371 -30.810 1.00 50.62 171 GLN A C 1
ATOM 1289 O O . GLN A 1 171 ? 22.743 8.027 -30.017 1.00 50.62 171 GLN A O 1
ATOM 1294 N N . GLU A 1 172 ? 22.536 7.056 -32.017 1.00 47.91 172 GLU A N 1
ATOM 1295 C CA . GLU A 1 172 ? 23.710 7.667 -32.623 1.00 47.91 172 GLU A CA 1
ATOM 1296 C C . GLU A 1 172 ? 23.382 7.974 -34.089 1.00 47.91 172 GLU A C 1
ATOM 1298 O O . GLU A 1 172 ? 23.476 7.102 -34.944 1.00 47.91 172 GLU A O 1
ATOM 1303 N N . ALA A 1 173 ? 22.877 9.193 -34.332 1.00 43.22 173 ALA A N 1
ATOM 1304 C CA . ALA A 1 173 ? 22.945 9.964 -35.588 1.00 43.22 173 ALA A CA 1
ATOM 1305 C C . ALA A 1 173 ? 21.777 10.963 -35.699 1.00 43.22 173 ALA A C 1
ATOM 1307 O O . ALA A 1 173 ? 20.822 10.743 -36.434 1.00 43.22 173 ALA A O 1
ATOM 1308 N N . LEU A 1 174 ? 21.887 12.110 -35.025 1.00 41.53 174 LEU A N 1
ATOM 1309 C CA . LEU A 1 174 ? 21.290 13.366 -35.502 1.00 41.53 174 LEU A CA 1
ATOM 1310 C C . LEU A 1 174 ? 22.308 14.496 -35.294 1.00 41.53 174 LEU A C 1
ATOM 1312 O O . LEU A 1 174 ? 22.103 15.439 -34.536 1.00 41.53 174 LEU A O 1
ATOM 1316 N N . SER A 1 175 ? 23.443 14.358 -35.978 1.00 48.81 175 SER A N 1
ATOM 1317 C CA . SER A 1 175 ? 24.297 15.478 -36.366 1.00 48.81 175 SER A CA 1
ATOM 1318 C C . SER A 1 175 ? 24.201 15.592 -37.890 1.00 48.81 175 SER A C 1
ATOM 1320 O O . SER A 1 175 ? 24.412 14.595 -38.577 1.00 48.81 175 SER A O 1
ATOM 1322 N N . ALA A 1 176 ? 23.887 16.802 -38.374 1.00 39.69 176 A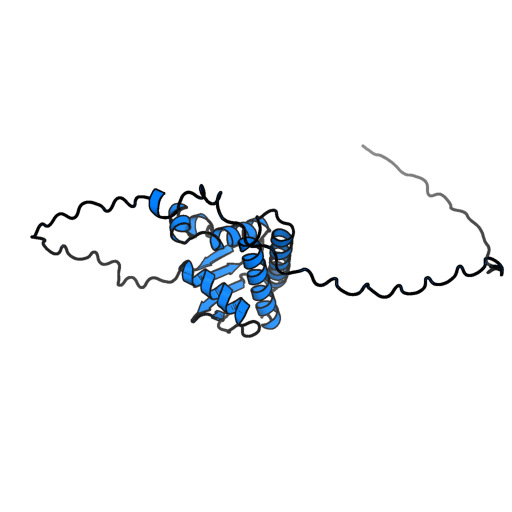LA A N 1
ATOM 1323 C CA . ALA A 1 176 ? 23.593 17.221 -39.760 1.00 39.69 176 ALA A CA 1
ATOM 1324 C C . ALA A 1 176 ? 22.183 16.840 -40.269 1.00 39.69 176 ALA A C 1
ATOM 1326 O O . ALA A 1 176 ? 21.817 15.676 -40.271 1.00 39.69 176 ALA A O 1
ATOM 1327 N N . ALA A 1 177 ? 21.312 17.731 -40.756 1.00 44.84 177 ALA A N 1
ATOM 1328 C CA . ALA A 1 177 ? 21.349 19.145 -41.177 1.00 44.84 177 ALA A CA 1
ATOM 1329 C C . ALA A 1 177 ? 19.863 19.618 -41.324 1.00 44.84 177 ALA A C 1
ATOM 1331 O O . ALA A 1 177 ? 18.983 18.823 -40.990 1.00 44.84 177 ALA A O 1
ATOM 1332 N N . PRO A 1 178 ? 19.482 20.787 -41.894 1.00 46.72 178 PRO A N 1
ATOM 1333 C CA . PRO A 1 178 ? 20.187 22.032 -42.204 1.00 46.72 178 PRO A CA 1
ATOM 1334 C C . PRO A 1 178 ? 19.600 23.263 -41.470 1.00 46.72 178 PRO A C 1
ATOM 1336 O O . PRO A 1 178 ? 18.514 23.237 -40.893 1.00 46.72 178 PRO A O 1
ATOM 1339 N N . SER A 1 179 ? 20.332 24.376 -41.537 1.00 53.56 179 SER A N 1
ATOM 1340 C CA . SER A 1 179 ? 19.916 25.713 -41.110 1.00 53.56 179 SER A CA 1
ATOM 1341 C C . SER A 1 179 ? 18.508 26.091 -41.587 1.00 53.56 179 SER A C 1
ATOM 1343 O O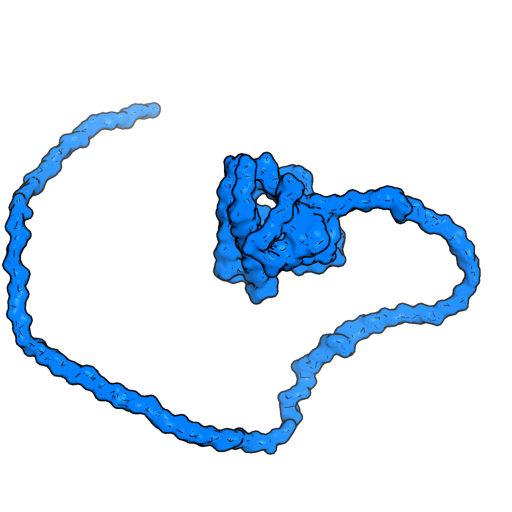 . SER A 1 179 ? 18.259 26.227 -42.782 1.00 53.56 179 SER A O 1
ATOM 1345 N N . SER A 1 180 ? 17.617 26.367 -40.639 1.00 51.72 180 SER A N 1
ATOM 1346 C CA . SER A 1 180 ? 16.529 27.329 -40.819 1.00 51.72 180 SER A CA 1
ATOM 1347 C C . SER A 1 180 ? 16.693 28.414 -39.755 1.00 51.72 180 SER A C 1
ATOM 1349 O O . SER A 1 180 ? 16.933 28.081 -38.592 1.00 51.72 180 SER A O 1
ATOM 1351 N N . PRO A 1 181 ? 16.667 29.700 -40.142 1.00 61.34 181 PRO A N 1
ATOM 1352 C CA . PRO A 1 181 ? 16.907 30.797 -39.217 1.00 61.34 181 PRO A CA 1
ATOM 1353 C C . PRO A 1 181 ? 15.814 30.840 -38.140 1.00 61.34 181 PRO A C 1
ATOM 1355 O O . PRO A 1 181 ? 14.669 30.467 -38.413 1.00 61.34 181 PRO A O 1
ATOM 1358 N N . PRO A 1 182 ? 16.138 31.301 -36.919 1.00 61.00 182 PRO A N 1
ATOM 1359 C CA . PRO A 1 182 ? 15.132 31.468 -35.883 1.00 61.00 182 PRO A CA 1
ATOM 1360 C C . PRO A 1 182 ? 14.069 32.479 -36.348 1.00 61.00 182 PRO A C 1
ATOM 1362 O O . PRO A 1 182 ? 14.411 33.451 -37.031 1.00 61.00 182 PRO A O 1
ATOM 1365 N N . PRO A 1 183 ? 12.788 32.309 -35.973 1.00 52.84 183 PRO A N 1
ATOM 1366 C CA . PRO A 1 183 ? 11.833 33.400 -36.076 1.00 52.84 183 PRO A CA 1
ATOM 1367 C C . PRO A 1 183 ? 12.379 34.587 -35.279 1.00 52.84 183 PRO A C 1
ATOM 1369 O O . PRO A 1 183 ? 12.906 34.416 -34.177 1.00 52.84 183 PRO A O 1
ATOM 1372 N N . ALA A 1 184 ? 12.292 35.780 -35.865 1.00 48.66 184 ALA A N 1
ATOM 1373 C CA . ALA A 1 184 ? 12.723 37.015 -35.237 1.00 48.66 184 ALA A CA 1
ATOM 1374 C C . ALA A 1 184 ? 12.170 37.099 -33.808 1.00 48.66 184 ALA A C 1
ATOM 1376 O O . ALA A 1 184 ? 10.956 37.129 -33.593 1.00 48.66 184 ALA A O 1
ATOM 1377 N N . VAL A 1 185 ? 13.084 37.141 -32.840 1.00 51.97 185 VAL A N 1
ATOM 1378 C CA . VAL A 1 185 ? 12.806 37.634 -31.496 1.00 51.97 185 VAL A CA 1
ATOM 1379 C C . VAL A 1 185 ? 12.258 39.042 -31.677 1.00 51.97 185 VAL A C 1
ATOM 1381 O O . VAL A 1 185 ? 12.996 39.967 -32.014 1.00 51.97 185 VAL A O 1
ATOM 1384 N N . GLN A 1 186 ? 10.949 39.206 -31.492 1.00 57.19 186 GLN A N 1
ATOM 1385 C CA . GLN A 1 186 ? 10.429 40.522 -31.165 1.00 57.19 186 GLN A CA 1
ATOM 1386 C C . GLN A 1 186 ? 11.091 40.931 -29.846 1.00 57.19 186 GLN A C 1
ATOM 1388 O O . GLN A 1 186 ? 11.011 40.166 -28.878 1.00 57.19 186 GLN A O 1
ATOM 1393 N N . PRO A 1 187 ? 11.762 42.092 -29.775 1.00 55.53 187 PRO A N 1
ATOM 1394 C CA . PRO A 1 187 ? 12.193 42.623 -28.499 1.00 55.53 187 PRO A CA 1
ATOM 1395 C C . PRO A 1 187 ? 10.931 42.868 -27.675 1.00 55.53 187 PRO A C 1
ATOM 1397 O O . PRO A 1 187 ? 10.094 43.702 -28.017 1.00 55.53 187 PRO A O 1
ATOM 1400 N N . ASN A 1 188 ? 10.778 42.093 -26.607 1.00 56.19 188 ASN A N 1
ATOM 1401 C CA . ASN A 1 188 ? 9.800 42.381 -25.576 1.00 56.19 188 ASN A CA 1
ATOM 1402 C C . ASN A 1 188 ? 10.067 43.826 -25.106 1.00 56.19 188 ASN A C 1
ATOM 1404 O O . ASN A 1 188 ? 11.223 44.132 -24.786 1.00 56.19 188 ASN A O 1
ATOM 1408 N N . PRO A 1 189 ? 9.082 44.740 -25.100 1.00 54.66 189 PRO A N 1
ATOM 1409 C CA . PRO A 1 189 ? 9.290 46.043 -24.494 1.00 54.66 189 PRO A CA 1
ATOM 1410 C C . PRO A 1 189 ? 9.684 45.837 -23.030 1.00 54.66 189 PRO A C 1
ATOM 1412 O O . PRO A 1 189 ? 9.134 44.984 -22.331 1.00 54.66 189 PRO A O 1
ATOM 1415 N N . ALA A 1 190 ? 10.701 46.587 -22.614 1.00 54.38 190 ALA A N 1
ATOM 1416 C CA . ALA A 1 190 ? 11.301 46.536 -21.293 1.00 54.38 190 ALA A CA 1
ATOM 1417 C C . ALA A 1 190 ? 10.246 46.456 -20.172 1.00 54.38 190 ALA A C 1
ATOM 1419 O O . ALA A 1 190 ? 9.223 47.145 -20.250 1.00 54.38 190 ALA A O 1
ATOM 1420 N N . PRO A 1 191 ? 10.493 45.696 -19.087 1.00 57.44 191 PRO A N 1
ATOM 1421 C CA . PRO A 1 191 ? 9.753 45.924 -17.860 1.00 57.44 191 PRO A CA 1
ATOM 1422 C C . PRO A 1 191 ? 9.962 47.389 -17.473 1.00 57.44 191 PRO A C 1
ATOM 1424 O O . PRO A 1 191 ? 11.098 47.854 -17.357 1.00 57.44 191 PRO A O 1
ATOM 1427 N N . ALA A 1 192 ? 8.861 48.125 -17.332 1.00 53.09 192 ALA A N 1
ATOM 1428 C CA . ALA A 1 192 ? 8.888 49.479 -16.815 1.00 53.09 192 ALA A CA 1
ATOM 1429 C C . ALA A 1 192 ? 9.707 49.478 -15.519 1.00 53.09 192 ALA A C 1
ATOM 1431 O O . ALA A 1 192 ? 9.366 48.783 -14.558 1.00 53.09 192 ALA A O 1
ATOM 1432 N N . LEU A 1 193 ? 10.805 50.233 -15.529 1.00 54.53 193 LEU A N 1
ATOM 1433 C CA . LEU A 1 193 ? 11.542 50.608 -14.336 1.00 54.53 193 LEU A CA 1
ATOM 1434 C C . LEU A 1 193 ? 10.521 51.178 -13.353 1.00 54.53 193 LEU A C 1
ATOM 1436 O O . LEU A 1 193 ? 10.019 52.287 -13.534 1.00 54.53 193 LEU A O 1
ATOM 1440 N N . ARG A 1 194 ? 10.185 50.405 -12.318 1.00 55.97 194 ARG A N 1
ATOM 1441 C CA . ARG A 1 194 ? 9.617 50.997 -11.114 1.00 55.97 194 ARG A CA 1
ATOM 1442 C C . ARG A 1 194 ? 10.654 52.012 -10.628 1.00 55.97 194 ARG A C 1
ATOM 1444 O O . ARG A 1 194 ? 11.814 51.620 -10.477 1.00 55.97 194 ARG A O 1
ATOM 1451 N N . PRO A 1 195 ? 10.294 53.287 -10.420 1.00 54.97 195 PRO A N 1
ATOM 1452 C CA . PRO A 1 195 ? 11.203 54.206 -9.765 1.00 54.97 195 PRO A CA 1
ATOM 1453 C C . PRO A 1 195 ? 11.575 53.607 -8.408 1.00 54.97 195 PRO A C 1
ATOM 1455 O O . PRO A 1 195 ? 10.715 53.100 -7.682 1.00 54.97 195 PRO A O 1
ATOM 1458 N N . ALA A 1 196 ? 12.873 53.609 -8.116 1.00 58.00 196 ALA A N 1
ATOM 1459 C CA . ALA A 1 196 ? 13.379 53.291 -6.796 1.00 58.00 196 ALA A CA 1
ATOM 1460 C C . ALA A 1 196 ? 12.624 54.143 -5.759 1.00 58.00 196 ALA A C 1
ATOM 1462 O O . ALA A 1 196 ? 12.451 55.344 -5.996 1.00 58.00 196 ALA A O 1
ATOM 1463 N N . PRO A 1 197 ? 12.168 53.577 -4.628 1.00 54.97 197 PRO A N 1
ATOM 1464 C CA . PRO A 1 197 ? 11.846 54.420 -3.492 1.00 54.97 197 PRO A CA 1
ATOM 1465 C C . PRO A 1 197 ? 13.120 55.187 -3.117 1.00 54.97 197 PRO A C 1
ATOM 1467 O O . PRO A 1 197 ? 14.204 54.611 -3.011 1.00 54.97 197 PRO A O 1
ATOM 1470 N N . ALA A 1 198 ? 12.980 56.508 -3.039 1.00 52.72 198 ALA A N 1
ATOM 1471 C CA . ALA A 1 198 ? 14.028 57.438 -2.658 1.00 52.72 198 ALA A CA 1
ATOM 1472 C C . ALA A 1 198 ? 14.659 57.042 -1.307 1.00 52.72 198 ALA A C 1
ATOM 1474 O O . ALA A 1 198 ? 13.969 56.446 -0.479 1.00 52.72 198 ALA A O 1
ATOM 1475 N N . PRO A 1 199 ? 15.939 57.381 -1.062 1.00 53.22 199 PRO A N 1
ATOM 1476 C CA . PRO A 1 199 ? 16.523 57.240 0.264 1.00 53.22 199 PRO A CA 1
ATOM 1477 C C . PRO A 1 199 ? 15.761 58.154 1.226 1.00 53.22 199 PRO A C 1
ATOM 1479 O O . PRO A 1 199 ? 15.816 59.380 1.110 1.00 53.22 199 PRO A O 1
ATOM 1482 N N . GLU A 1 200 ? 15.000 57.555 2.138 1.00 50.25 200 GLU A N 1
ATOM 1483 C CA . GLU A 1 200 ? 14.416 58.286 3.254 1.00 50.25 200 GLU A CA 1
ATOM 1484 C C . GLU A 1 200 ? 15.554 58.764 4.174 1.00 50.25 200 GLU A C 1
ATOM 1486 O O . GLU A 1 200 ? 16.488 58.001 4.439 1.00 50.25 200 GLU A O 1
ATOM 1491 N N . PRO A 1 201 ? 15.530 60.034 4.607 1.00 57.06 201 PRO A N 1
ATOM 1492 C CA . PRO A 1 201 ? 16.597 60.626 5.396 1.00 57.06 201 PRO A CA 1
ATOM 1493 C C . PRO A 1 201 ? 16.668 60.013 6.799 1.00 57.06 201 PRO A C 1
ATOM 1495 O O . PRO A 1 201 ? 15.682 59.971 7.535 1.00 57.06 201 PRO A O 1
ATOM 1498 N N . GLU A 1 202 ? 17.877 59.610 7.185 1.00 53.50 202 GLU A N 1
ATOM 1499 C CA . GLU A 1 202 ? 18.312 59.567 8.577 1.00 53.50 202 GLU A CA 1
ATOM 1500 C C . GLU A 1 202 ? 18.166 60.973 9.179 1.00 53.50 202 GLU A C 1
ATOM 1502 O O . GLU A 1 202 ? 18.991 61.832 8.895 1.00 53.50 202 GLU A O 1
ATOM 1507 N N . ASP A 1 203 ? 17.105 61.224 9.949 1.00 53.06 203 ASP A N 1
ATOM 1508 C CA . ASP A 1 203 ? 17.128 62.040 11.175 1.00 53.06 203 ASP A CA 1
ATOM 1509 C C . ASP A 1 203 ? 15.740 61.993 11.839 1.00 53.06 203 ASP A C 1
ATOM 1511 O O . ASP A 1 203 ? 14.790 62.598 11.346 1.00 53.06 203 ASP A O 1
ATOM 1515 N N . ALA A 1 204 ? 15.608 61.223 12.923 1.00 42.38 204 ALA A N 1
ATOM 1516 C CA . ALA A 1 204 ? 14.748 61.536 14.070 1.00 42.38 204 ALA A CA 1
ATOM 1517 C C . ALA A 1 204 ? 14.753 60.360 15.059 1.00 42.38 204 ALA A C 1
ATOM 1519 O O . ALA A 1 204 ? 13.996 59.396 14.948 1.00 42.38 204 ALA A O 1
ATOM 1520 N N . LEU A 1 205 ? 15.601 60.482 16.078 1.00 53.97 205 LEU A N 1
ATOM 1521 C CA . LEU A 1 205 ? 15.390 59.860 17.386 1.00 53.97 205 LEU A CA 1
ATOM 1522 C C . LEU A 1 205 ? 13.937 60.085 17.857 1.00 53.97 205 LEU A C 1
ATOM 1524 O O . LEU A 1 205 ? 13.408 61.189 17.715 1.00 53.97 205 LEU A O 1
ATOM 1528 N N . PRO A 1 206 ? 13.315 59.080 18.498 1.00 47.28 206 PRO A N 1
ATOM 1529 C CA . PRO A 1 206 ? 13.193 59.184 19.950 1.00 47.28 206 PRO A CA 1
ATOM 1530 C C . PRO A 1 206 ? 13.418 57.852 20.692 1.00 47.28 206 PRO A C 1
ATOM 1532 O O . PRO A 1 206 ? 12.775 56.840 20.441 1.00 47.28 206 PRO A O 1
ATOM 1535 N N . THR A 1 207 ? 14.341 57.906 21.652 1.00 51.50 207 THR A N 1
ATOM 1536 C CA . THR A 1 207 ? 14.231 57.391 23.029 1.00 51.50 207 THR A CA 1
ATOM 1537 C C . THR A 1 207 ? 13.405 56.114 23.286 1.00 51.50 207 THR A C 1
ATOM 1539 O O . THR A 1 207 ? 12.178 56.184 23.336 1.00 51.50 207 THR A O 1
ATOM 1542 N N . PRO A 1 208 ? 14.028 54.995 23.704 1.00 44.56 208 PRO A N 1
ATOM 1543 C CA . PRO A 1 208 ? 13.384 54.072 24.628 1.00 44.56 208 PRO A CA 1
ATOM 1544 C C . PRO A 1 208 ? 13.626 54.556 26.066 1.00 44.56 208 PRO A C 1
ATOM 1546 O O . PRO A 1 208 ? 14.674 54.310 26.661 1.00 44.56 208 PRO A O 1
ATOM 1549 N N . ALA A 1 209 ? 12.655 55.273 26.632 1.00 42.09 209 ALA A N 1
ATOM 1550 C CA . ALA A 1 209 ? 12.586 55.504 28.069 1.00 42.09 209 ALA A CA 1
ATOM 1551 C C . ALA A 1 209 ? 11.742 54.382 28.685 1.00 42.09 209 ALA A C 1
ATOM 1553 O O . ALA A 1 209 ? 10.559 54.288 28.384 1.00 42.09 209 ALA A O 1
ATOM 1554 N N . HIS A 1 210 ? 12.398 53.552 29.501 1.00 50.16 210 HIS A N 1
ATOM 1555 C CA . HIS A 1 210 ? 11.895 52.777 30.647 1.00 50.16 210 HIS A CA 1
ATOM 1556 C C . HIS A 1 210 ? 10.478 52.162 30.594 1.00 50.16 210 HIS A C 1
ATOM 1558 O O . HIS A 1 210 ? 9.467 52.844 30.458 1.00 50.16 210 HIS A O 1
ATOM 1564 N N . PRO A 1 211 ? 10.387 50.874 30.953 1.00 50.69 211 PRO A N 1
ATOM 1565 C CA . PRO A 1 211 ? 10.107 50.545 32.358 1.00 50.69 211 PRO A CA 1
ATOM 1566 C C . PRO A 1 211 ? 11.234 49.653 32.918 1.00 50.69 211 PRO A C 1
ATOM 1568 O O . PRO A 1 211 ? 11.715 48.765 32.234 1.00 50.69 211 PRO A O 1
ATOM 1571 N N . GLY A 1 212 ? 11.808 49.862 34.103 1.00 38.84 212 GLY A N 1
ATOM 1572 C CA . GLY A 1 212 ? 11.152 50.244 35.351 1.00 38.84 212 GLY A CA 1
ATOM 1573 C C . GLY A 1 212 ? 10.724 48.979 36.107 1.00 38.84 212 GLY A C 1
ATOM 1574 O O . GLY A 1 212 ? 9.584 48.559 35.955 1.00 38.84 212 GLY A O 1
ATOM 1575 N N . GLY A 1 213 ? 11.654 48.397 36.879 1.00 41.31 213 GLY A N 1
ATOM 1576 C CA . GLY A 1 213 ? 11.500 47.206 37.734 1.00 41.31 213 GLY A CA 1
ATOM 1577 C C . GLY A 1 213 ? 12.687 46.252 37.535 1.00 41.31 213 GLY A C 1
ATOM 1578 O O . GLY A 1 213 ? 12.627 45.375 36.684 1.00 41.31 213 GLY A O 1
ATOM 1579 N N . ASP A 1 214 ? 13.887 46.512 38.059 1.00 42.53 214 ASP A N 1
ATOM 1580 C CA . ASP A 1 214 ? 14.279 46.463 39.483 1.00 42.53 214 ASP A CA 1
ATOM 1581 C C . ASP A 1 214 ? 13.821 45.159 40.164 1.00 42.53 214 ASP A C 1
ATOM 1583 O O . ASP A 1 214 ? 12.652 45.003 40.497 1.00 42.53 214 ASP A O 1
ATOM 1587 N N . ASP A 1 215 ? 14.720 44.183 40.315 1.00 41.31 215 ASP A N 1
ATOM 1588 C CA . ASP A 1 215 ? 15.511 44.022 41.548 1.00 41.31 215 ASP A CA 1
ATOM 1589 C C . ASP A 1 215 ? 15.981 42.555 41.732 1.00 41.31 215 ASP A C 1
ATOM 1591 O O . ASP A 1 215 ? 15.192 41.623 41.855 1.00 41.31 215 ASP A O 1
ATOM 1595 N N . ARG A 1 216 ? 17.310 42.397 41.782 1.00 41.94 216 ARG A N 1
ATOM 1596 C CA . ARG A 1 216 ? 18.086 41.473 42.640 1.00 41.94 216 ARG A CA 1
ATOM 1597 C C . ARG A 1 216 ? 17.938 39.936 42.534 1.00 41.94 216 ARG A C 1
ATOM 1599 O O . ARG A 1 216 ? 17.008 39.299 43.010 1.00 41.94 216 ARG A O 1
ATOM 1606 N N . HIS A 1 217 ? 19.051 39.340 42.083 1.00 43.19 217 HIS A N 1
ATOM 1607 C CA . HIS A 1 217 ? 19.699 38.119 42.620 1.00 43.19 217 HIS A CA 1
ATOM 1608 C C . HIS A 1 217 ? 19.616 37.999 44.172 1.00 43.19 217 HIS A C 1
ATOM 1610 O O . HIS A 1 217 ? 19.499 39.044 44.810 1.00 43.19 217 HIS A O 1
ATOM 1616 N N . PRO A 1 218 ? 19.850 36.830 44.830 1.00 53.06 218 PRO A N 1
ATOM 1617 C CA . PRO A 1 218 ? 20.617 35.668 44.354 1.00 53.06 218 PRO A CA 1
ATOM 1618 C C . PRO A 1 218 ? 20.048 34.270 44.718 1.00 53.06 218 PRO A C 1
ATOM 1620 O O . PRO A 1 218 ? 19.088 34.110 45.466 1.00 53.06 218 PRO A O 1
ATOM 1623 N N . ALA A 1 219 ? 20.724 33.236 44.208 1.00 47.41 219 ALA A N 1
ATOM 1624 C CA . ALA A 1 219 ? 20.623 31.844 44.650 1.00 47.41 219 ALA A CA 1
ATOM 1625 C C . ALA A 1 219 ? 20.791 31.666 46.174 1.00 47.41 219 ALA A C 1
ATOM 1627 O O . ALA A 1 219 ? 21.477 32.456 46.830 1.00 47.41 219 ALA A O 1
ATOM 1628 N N . PRO A 1 220 ? 20.321 30.523 46.702 1.00 51.53 220 PRO A N 1
ATOM 1629 C CA . PRO A 1 220 ? 21.242 29.713 47.488 1.00 51.53 220 PRO A CA 1
ATOM 1630 C C . PRO A 1 220 ? 21.204 28.219 47.133 1.00 51.53 220 PRO A C 1
ATOM 1632 O O . PRO A 1 220 ? 20.158 27.582 47.056 1.00 51.53 220 PRO A O 1
ATOM 1635 N N . SER A 1 221 ? 22.412 27.683 46.960 1.00 47.06 221 SER A N 1
ATOM 1636 C CA . SER A 1 221 ? 22.929 26.442 47.540 1.00 47.06 221 SER A CA 1
ATOM 1637 C C . SER A 1 221 ? 21.926 25.414 48.074 1.00 47.06 221 SER A C 1
ATOM 1639 O O . SER A 1 221 ? 21.328 25.620 49.129 1.00 47.06 221 SER A O 1
ATOM 1641 N N . PHE A 1 222 ? 21.949 24.210 47.495 1.00 44.72 222 PHE A N 1
ATOM 1642 C CA . PHE A 1 222 ? 21.749 22.995 48.282 1.00 44.72 222 PHE A CA 1
ATOM 1643 C C . PHE A 1 222 ? 22.928 22.031 48.116 1.00 44.72 222 PHE A C 1
ATOM 1645 O O . PHE A 1 222 ? 23.307 21.628 47.019 1.00 44.72 222 PHE A O 1
ATOM 1652 N N . ARG A 1 223 ? 23.536 21.739 49.268 1.00 42.41 223 ARG A N 1
ATOM 1653 C CA . ARG A 1 223 ? 24.609 20.778 49.518 1.00 42.41 223 ARG A CA 1
ATOM 1654 C C . ARG A 1 223 ? 24.099 19.343 49.351 1.00 42.41 223 ARG A C 1
ATOM 1656 O O . ARG A 1 223 ? 23.056 19.029 49.904 1.00 42.41 223 ARG A O 1
ATOM 1663 N N . GLY A 1 224 ? 24.933 18.512 48.720 1.00 39.38 224 GLY A N 1
ATOM 1664 C CA . GLY A 1 224 ? 25.442 17.218 49.210 1.00 39.38 224 GLY A CA 1
ATOM 1665 C C . GLY A 1 224 ? 24.465 16.099 49.594 1.00 39.38 224 GLY A C 1
ATOM 1666 O O . GLY A 1 224 ? 23.578 16.304 50.407 1.00 39.38 224 GLY A O 1
ATOM 1667 N N . PHE A 1 225 ? 24.720 14.883 49.099 1.00 40.09 225 PHE A N 1
ATOM 1668 C CA . PHE A 1 225 ? 25.218 13.693 49.836 1.00 40.09 225 PHE A CA 1
ATOM 1669 C C . PHE A 1 225 ? 25.299 12.493 48.841 1.00 40.09 225 PHE A C 1
ATOM 1671 O O . PHE A 1 225 ? 24.890 12.666 47.694 1.00 40.09 225 PHE A O 1
ATOM 1678 N N . PRO A 1 226 ? 25.966 11.358 49.141 1.00 62.31 226 PRO A N 1
ATOM 1679 C CA . PRO A 1 226 ? 27.165 10.950 48.419 1.00 62.31 226 PRO A CA 1
ATOM 1680 C C . PRO A 1 226 ? 27.067 9.558 47.764 1.00 62.31 226 PRO A C 1
ATOM 1682 O O . PRO A 1 226 ? 26.080 8.837 47.864 1.00 62.31 226 PRO A O 1
ATOM 1685 N N . LEU A 1 227 ? 28.179 9.207 47.125 1.00 45.88 227 LEU A N 1
ATOM 1686 C CA . LEU A 1 227 ? 28.613 7.878 46.709 1.00 45.88 227 LEU A CA 1
ATOM 1687 C C . LEU A 1 227 ? 28.559 6.846 47.864 1.00 45.88 227 LEU A C 1
ATOM 1689 O O . LEU A 1 227 ? 29.056 7.130 48.954 1.00 45.88 227 LEU A O 1
ATOM 1693 N N . ALA A 1 228 ? 28.064 5.637 47.592 1.00 53.69 228 ALA A N 1
ATOM 1694 C CA . ALA A 1 228 ? 28.427 4.395 48.290 1.00 53.69 228 ALA A CA 1
ATOM 1695 C C . ALA A 1 228 ? 28.214 3.227 47.304 1.00 53.69 228 ALA A C 1
ATOM 1697 O O . ALA A 1 228 ? 27.087 3.005 46.873 1.00 53.69 228 ALA A O 1
ATOM 1698 N N . GLN A 1 229 ? 29.319 2.719 46.742 1.00 54.75 229 GLN A N 1
ATOM 1699 C CA . GLN A 1 229 ? 29.919 1.387 46.972 1.00 54.75 229 GLN A CA 1
ATOM 1700 C C . GLN A 1 229 ? 29.440 0.357 45.947 1.00 54.75 229 GLN A C 1
ATOM 1702 O O . GLN A 1 229 ? 28.303 -0.136 46.079 1.00 54.75 229 GLN A O 1
#

pLDDT: mean 73.09, std 20.86, range [34.78, 95.94]

Solvent-accessible surface area (backbone atoms only — not comparable to full-atom values): 14734 Å² total; per-residue (Å²): 133,86,56,66,67,61,54,29,51,39,42,44,29,46,36,50,19,49,52,28,50,74,75,39,56,73,85,34,69,65,20,44,52,28,42,49,52,24,49,53,48,47,52,64,46,31,75,77,44,65,64,45,50,43,33,50,58,95,54,32,31,29,44,93,92,38,77,54,78,82,40,68,69,31,26,28,51,50,22,44,59,32,53,73,59,58,36,38,27,41,36,39,34,67,84,62,51,70,66,60,52,49,50,50,48,50,61,73,68,50,54,53,71,59,40,49,75,64,58,28,69,64,60,77,30,39,96,87,50,37,47,34,74,36,65,63,83,73,71,80,84,72,76,65,77,79,74,85,74,81,82,86,81,90,78,92,72,79,83,80,76,78,64,69,70,76,79,62,64,77,93,76,85,89,77,86,85,78,94,71,83,78,78,80,80,73,80,72,78,72,81,79,77,72,77,73,82,71,87,75,78,94,81,79,89,80,80,92,75,79,86,88,78,87,83,81,85,81,86,80,88,82,83,87,85,84,93,80,134

Sequence (229 aa):
MLDSKSLTSLVEQLHRALKAQAHYAQDHPQSVQSAEAALLCLKALLAQESPIILTHSRGRVWHGGRMLDGAPNATQALARELEERGWSGLAFHAGLDSDDLQLLFFALALRPARLEEMGGPGALFPTGGNVRVILPEVPAAQTAPPAPASQPGHNGIPPLELDWDRMFGTQEALSAAPSSPPPAVQPNPAPALRPAPAPEPEDALPTPAHPGGDDRHPAPSFRGFPLAQ